Protein AF-A0AAD5XAJ3-F1 (afdb_monomer)

Organism: NCBI:txid109957

InterPro domains:
  IPR010640 Low temperature requirement A [PF06772] (36-230)
  IPR010640 Low temperature requirement A [PTHR36840] (41-303)

pLDDT: mean 78.17, std 16.13, range [30.09, 96.88]

Structure (mmCIF, N/CA/C/O backbone):
data_AF-A0AAD5XAJ3-F1
#
_entry.id   AF-A0AAD5XAJ3-F1
#
loop_
_atom_site.group_PDB
_atom_site.id
_atom_site.type_symbol
_atom_site.label_atom_id
_atom_site.label_alt_id
_atom_site.label_comp_id
_atom_site.label_asym_id
_atom_site.label_entity_id
_atom_site.label_seq_id
_atom_site.pdbx_PDB_ins_code
_atom_site.Cartn_x
_atom_site.Cartn_y
_atom_site.Cartn_z
_atom_site.occupancy
_atom_site.B_iso_or_equiv
_atom_site.auth_seq_id
_atom_site.auth_comp_id
_atom_site.auth_asym_id
_atom_site.auth_atom_id
_atom_site.pdbx_PDB_model_num
ATOM 1 N N . MET A 1 1 ? 0.095 -35.896 25.732 1.00 38.16 1 MET A N 1
ATOM 2 C CA . MET A 1 1 ? -1.117 -36.263 24.970 1.00 38.16 1 MET A CA 1
ATOM 3 C C . MET A 1 1 ? -2.273 -35.449 25.535 1.00 38.16 1 MET A C 1
ATOM 5 O O . MET A 1 1 ? -2.853 -35.825 26.543 1.00 38.16 1 MET A O 1
ATOM 9 N N . THR A 1 2 ? -2.510 -34.257 24.991 1.00 30.09 2 THR A N 1
ATOM 10 C CA . THR A 1 2 ? -3.535 -33.326 25.486 1.00 30.09 2 THR A CA 1
ATOM 11 C C . THR A 1 2 ? -4.859 -33.701 24.833 1.00 30.09 2 THR A C 1
ATOM 13 O O . THR A 1 2 ? -5.050 -33.493 23.638 1.00 30.09 2 THR A O 1
ATOM 16 N N . VAL A 1 3 ? -5.752 -34.332 25.592 1.00 33.59 3 VAL A N 1
ATOM 17 C CA . VAL A 1 3 ? -7.094 -34.674 25.113 1.00 33.59 3 VAL A CA 1
ATOM 18 C C . VAL A 1 3 ? -7.921 -33.392 25.117 1.00 33.59 3 VAL A C 1
ATOM 20 O O . VAL A 1 3 ? -8.308 -32.894 26.173 1.00 33.59 3 VAL A O 1
ATOM 23 N N . PHE A 1 4 ? -8.169 -32.831 23.936 1.00 41.78 4 PHE A N 1
ATOM 24 C CA . PHE A 1 4 ? -9.104 -31.722 23.782 1.00 41.78 4 PHE A CA 1
ATOM 25 C C . PHE A 1 4 ? -10.528 -32.252 23.978 1.00 41.78 4 PHE A C 1
ATOM 27 O O . PHE A 1 4 ? -11.102 -32.882 23.090 1.00 41.78 4 PHE A O 1
ATOM 34 N N . ILE A 1 5 ? -11.108 -32.014 25.156 1.00 52.47 5 ILE A N 1
ATOM 35 C CA . ILE A 1 5 ? -12.532 -32.261 25.398 1.00 52.47 5 ILE A CA 1
ATOM 36 C C . ILE A 1 5 ? -13.303 -31.148 24.689 1.00 52.47 5 ILE A C 1
ATOM 38 O O . ILE A 1 5 ? -13.480 -30.047 25.215 1.00 52.47 5 ILE A O 1
ATOM 42 N N . PHE A 1 6 ? -13.742 -31.420 23.461 1.00 57.69 6 PHE A N 1
ATOM 43 C CA . PHE A 1 6 ? -14.574 -30.492 22.707 1.00 57.69 6 PHE A CA 1
ATOM 44 C C . PHE A 1 6 ? -15.959 -30.401 23.350 1.00 57.69 6 PHE A C 1
ATOM 46 O O . PHE A 1 6 ? -16.820 -31.262 23.182 1.00 57.69 6 PHE A O 1
ATOM 53 N N . ASN A 1 7 ? -16.182 -29.328 24.106 1.00 76.00 7 ASN A N 1
ATOM 54 C CA . ASN A 1 7 ? -17.505 -28.975 24.600 1.00 76.00 7 ASN A CA 1
ATOM 55 C C . ASN A 1 7 ? -18.456 -28.807 23.401 1.00 76.00 7 ASN A C 1
ATOM 57 O O . ASN A 1 7 ? -18.115 -28.125 22.441 1.00 76.00 7 ASN A O 1
ATOM 61 N N . ARG A 1 8 ? -19.674 -29.359 23.444 1.00 72.50 8 ARG A N 1
ATOM 62 C CA . ARG A 1 8 ? -20.674 -29.216 22.364 1.00 72.50 8 ARG A CA 1
ATOM 63 C C . ARG A 1 8 ? -20.942 -27.748 21.980 1.00 72.50 8 ARG A C 1
ATOM 65 O O . ARG A 1 8 ? -21.284 -27.465 20.836 1.00 72.50 8 ARG A O 1
ATOM 72 N N . LYS A 1 9 ? -20.730 -26.811 22.912 1.00 69.38 9 LYS A N 1
ATOM 73 C CA . LYS A 1 9 ? -20.833 -25.357 22.688 1.00 69.38 9 LYS A CA 1
ATOM 74 C C . LYS A 1 9 ? -19.680 -24.765 21.854 1.00 69.38 9 LYS A C 1
ATOM 76 O O . LYS A 1 9 ? -19.845 -23.704 21.263 1.00 69.38 9 LYS A O 1
ATOM 81 N N . PHE A 1 10 ? -18.545 -25.457 21.757 1.00 73.19 10 PHE A N 1
ATOM 82 C CA . PHE A 1 10 ? -17.398 -25.068 20.928 1.00 73.19 10 PHE A CA 1
ATOM 83 C C . PHE A 1 10 ? -17.723 -25.135 19.431 1.00 73.19 10 PHE A C 1
ATOM 85 O O . PHE A 1 10 ? -17.378 -24.233 18.670 1.00 73.19 10 PHE A O 1
ATOM 92 N N . MET A 1 11 ? -18.462 -26.166 19.004 1.00 75.44 11 MET A N 1
ATOM 93 C CA . MET A 1 11 ? -18.871 -26.297 17.602 1.00 75.44 11 MET A CA 1
ATOM 94 C C . MET A 1 11 ? -19.785 -25.149 17.172 1.00 75.44 11 MET A C 1
ATOM 96 O O . MET A 1 11 ? -19.630 -24.630 16.073 1.00 75.44 11 MET A O 1
ATOM 100 N N . THR A 1 12 ? -20.685 -24.686 18.043 1.00 72.44 12 THR A N 1
ATOM 101 C CA . THR A 1 12 ? -21.561 -23.546 17.729 1.00 72.44 12 THR A CA 1
ATOM 102 C C . THR A 1 12 ? -20.816 -22.216 17.626 1.00 72.44 12 THR A C 1
ATOM 104 O O . THR A 1 12 ? -21.249 -21.352 16.869 1.00 72.44 12 THR A O 1
ATOM 107 N N . SER A 1 13 ? -19.692 -22.043 18.332 1.00 68.06 13 SER A N 1
ATOM 108 C CA . SER A 1 13 ? -18.863 -20.835 18.214 1.00 68.06 13 SER A CA 1
ATOM 109 C C . SER A 1 13 ? -17.919 -20.861 17.009 1.00 68.06 13 SER A C 1
ATOM 111 O O . SER A 1 13 ? -17.618 -19.802 16.465 1.00 68.06 13 SER A O 1
ATOM 113 N N . ILE A 1 14 ? -17.469 -22.042 16.568 1.00 74.88 14 ILE A N 1
ATOM 114 C CA . ILE A 1 14 ? -16.516 -22.183 15.450 1.00 74.88 14 ILE A CA 1
ATOM 115 C C . ILE A 1 14 ? -17.177 -22.380 14.102 1.00 74.88 14 ILE A C 1
ATOM 117 O O . ILE A 1 14 ? -16.621 -21.931 13.104 1.00 74.88 14 ILE A O 1
ATOM 121 N N . LEU A 1 15 ? -18.355 -23.003 14.053 1.00 80.44 15 LEU A N 1
ATOM 122 C CA . LEU A 1 15 ? -19.071 -23.223 12.801 1.00 80.44 15 LEU A CA 1
ATOM 123 C C . LEU A 1 15 ? -19.195 -21.936 11.965 1.00 80.44 15 LEU A C 1
ATOM 125 O O . LEU A 1 15 ? -18.909 -22.005 10.772 1.00 80.44 15 LEU A O 1
ATOM 129 N N . PRO A 1 16 ? -19.507 -20.760 12.547 1.00 77.56 16 PRO A N 1
ATOM 130 C CA . PRO A 1 16 ? -19.497 -19.515 11.800 1.00 77.56 16 PRO A CA 1
ATOM 131 C C . PRO A 1 16 ? -18.134 -19.210 11.149 1.00 77.56 16 PRO A C 1
ATOM 133 O O . PRO A 1 16 ? -18.051 -18.971 9.947 1.00 77.56 16 PRO A O 1
ATOM 136 N N . LEU A 1 17 ? -17.049 -19.265 11.922 1.00 75.81 17 LEU A N 1
ATOM 137 C CA . LEU A 1 17 ? -15.701 -18.993 11.422 1.00 75.81 17 LEU A CA 1
ATOM 138 C C . LEU A 1 17 ? -15.290 -19.998 10.334 1.00 75.81 17 LEU A C 1
ATOM 140 O O . LEU A 1 17 ? -14.706 -19.619 9.326 1.00 75.81 17 LEU A O 1
ATOM 144 N N . PHE A 1 18 ? -15.631 -21.273 10.508 1.00 84.44 18 PHE A N 1
ATOM 145 C CA . PHE A 1 18 ? -15.352 -22.319 9.529 1.00 84.44 18 PHE A CA 1
ATOM 146 C C . PHE A 1 18 ? -16.119 -22.104 8.219 1.00 84.44 18 PHE A C 1
ATOM 148 O O . PHE A 1 18 ? -15.525 -22.185 7.147 1.00 84.44 18 PHE A O 1
ATOM 155 N N . VAL A 1 19 ? -17.411 -21.764 8.292 1.00 87.25 19 VAL A N 1
ATOM 156 C CA . VAL A 1 19 ? -18.230 -21.432 7.114 1.00 87.25 19 VAL A CA 1
ATOM 157 C C . VAL A 1 19 ? -17.665 -20.215 6.389 1.00 87.25 19 VAL A C 1
ATOM 159 O O . VAL A 1 19 ? -17.544 -20.247 5.167 1.00 87.25 19 VAL A O 1
ATOM 162 N N . GLN A 1 20 ? -17.258 -19.176 7.124 1.00 84.94 20 GLN A N 1
ATOM 163 C CA . GLN A 1 20 ? -16.592 -18.011 6.543 1.00 84.94 20 GLN A CA 1
ATOM 164 C C . GLN A 1 20 ? -15.311 -18.418 5.804 1.00 84.94 20 GLN A C 1
ATOM 166 O O . GLN A 1 20 ? -15.116 -18.019 4.658 1.00 84.94 20 GLN A O 1
ATOM 171 N N . ARG A 1 21 ? -14.453 -19.235 6.431 1.00 86.88 21 ARG A N 1
ATOM 172 C CA . ARG A 1 21 ? -13.200 -19.696 5.817 1.00 86.88 21 ARG A CA 1
ATOM 173 C C . ARG A 1 21 ? -13.457 -20.532 4.568 1.00 86.88 21 ARG A C 1
ATOM 175 O O . ARG A 1 21 ? -12.837 -20.273 3.543 1.00 86.88 21 ARG A O 1
ATOM 182 N N . LEU A 1 22 ? -14.420 -21.451 4.605 1.00 90.44 22 LEU A N 1
ATOM 183 C CA . LEU A 1 22 ? -14.831 -22.201 3.418 1.00 90.44 22 LEU A CA 1
ATOM 184 C C . LEU A 1 22 ? -15.325 -21.275 2.305 1.00 90.44 22 LEU A C 1
ATOM 186 O O . LEU A 1 22 ? -14.870 -21.404 1.172 1.00 90.44 22 LEU A O 1
AT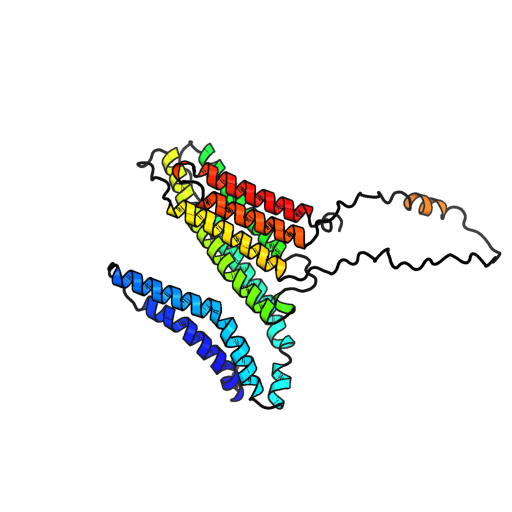OM 190 N N . ALA A 1 23 ? -16.193 -20.312 2.621 1.00 89.50 23 ALA A N 1
ATOM 191 C CA . ALA A 1 23 ? -16.710 -19.362 1.641 1.00 89.50 23 ALA A CA 1
ATOM 192 C C . ALA A 1 23 ? -15.589 -18.547 0.974 1.00 89.50 23 ALA A C 1
ATOM 194 O O . ALA A 1 23 ? -15.643 -18.326 -0.233 1.00 89.50 23 ALA A O 1
ATOM 195 N N . THR A 1 24 ? -14.552 -18.159 1.725 1.00 88.69 24 THR A N 1
ATOM 196 C CA . THR A 1 24 ? -13.378 -17.468 1.166 1.00 88.69 24 THR A CA 1
ATOM 197 C C . THR A 1 24 ? -12.454 -18.393 0.369 1.00 88.69 24 THR A C 1
ATOM 199 O O . THR A 1 24 ? -11.880 -17.963 -0.621 1.00 88.69 24 THR A O 1
ATOM 202 N N . THR A 1 25 ? -12.305 -19.667 0.752 1.00 91.19 25 THR A N 1
ATOM 203 C CA . THR A 1 25 ? -11.362 -20.599 0.105 1.00 91.19 25 THR A CA 1
ATOM 204 C C . THR A 1 25 ? -11.929 -21.253 -1.157 1.00 91.19 25 THR A C 1
ATOM 206 O O . THR A 1 25 ? -11.167 -21.561 -2.071 1.00 91.19 25 THR A O 1
ATOM 209 N N . ILE A 1 26 ? -13.249 -21.450 -1.245 1.00 94.31 26 ILE A N 1
ATOM 210 C CA . ILE A 1 26 ? -13.899 -22.108 -2.392 1.00 94.31 26 ILE A CA 1
ATOM 211 C C . ILE A 1 26 ? -13.555 -21.425 -3.729 1.00 94.31 26 ILE A C 1
ATOM 213 O O . ILE A 1 26 ? -13.113 -22.137 -4.629 1.00 94.31 26 ILE A O 1
ATOM 217 N N . PRO A 1 27 ? -13.675 -20.091 -3.894 1.00 93.94 27 PRO A N 1
ATOM 218 C CA . PRO A 1 27 ? -13.309 -19.430 -5.147 1.00 93.94 27 PRO A CA 1
ATOM 219 C C . PRO A 1 27 ? -11.855 -19.682 -5.570 1.00 93.94 27 PRO A C 1
ATOM 221 O O . PRO A 1 27 ? -11.593 -19.936 -6.743 1.00 93.94 27 PRO A O 1
ATOM 224 N N . TYR A 1 28 ? -10.915 -19.690 -4.621 1.00 92.50 28 TYR A N 1
ATOM 225 C CA . TYR A 1 28 ? -9.507 -19.984 -4.903 1.00 92.50 28 TYR A CA 1
ATOM 226 C C . TYR A 1 28 ? -9.271 -21.454 -5.255 1.00 92.50 28 TYR A C 1
ATOM 228 O O . TYR A 1 28 ? -8.490 -21.749 -6.156 1.00 92.50 28 TYR A O 1
ATOM 236 N N . ALA A 1 29 ? -9.972 -22.382 -4.598 1.00 93.44 29 ALA A N 1
ATOM 237 C CA . ALA A 1 29 ? -9.924 -23.799 -4.949 1.00 93.44 29 ALA A CA 1
ATOM 238 C C . ALA A 1 29 ? -10.475 -24.042 -6.363 1.00 93.44 29 ALA A C 1
ATOM 240 O O . ALA A 1 29 ? -9.879 -24.790 -7.136 1.00 93.44 29 ALA A O 1
ATOM 241 N N . VAL A 1 30 ? -11.565 -23.358 -6.729 1.00 94.12 30 VAL A N 1
ATOM 242 C CA . VAL A 1 30 ? -12.116 -23.377 -8.091 1.00 94.12 30 VAL A CA 1
ATOM 243 C C . VAL A 1 30 ? -11.106 -22.804 -9.082 1.00 94.12 30 VAL A C 1
ATOM 245 O O . VAL A 1 30 ? -10.858 -23.432 -10.105 1.00 94.12 30 VAL A O 1
ATOM 248 N N . LEU A 1 31 ? -10.477 -21.665 -8.772 1.00 92.75 31 LEU A N 1
ATOM 249 C CA . LEU A 1 31 ? -9.449 -21.055 -9.619 1.00 92.75 31 LEU A CA 1
ATOM 250 C C . LEU A 1 31 ? -8.255 -21.994 -9.855 1.00 92.75 31 LEU A C 1
ATOM 252 O O . LEU A 1 31 ? -7.760 -22.072 -10.977 1.00 92.75 31 LEU A O 1
ATOM 256 N N . PHE A 1 32 ? -7.810 -22.710 -8.817 1.00 92.00 32 PHE A N 1
ATOM 257 C CA . PHE A 1 32 ? -6.720 -23.687 -8.899 1.00 92.00 32 PHE A CA 1
ATOM 258 C C . PHE A 1 32 ? -7.108 -24.923 -9.719 1.00 92.00 32 PHE A C 1
ATOM 260 O O . PHE A 1 32 ? -6.314 -25.418 -10.515 1.00 92.00 32 PHE A O 1
ATOM 267 N N . ALA A 1 33 ? -8.344 -25.401 -9.564 1.00 92.81 33 ALA A N 1
ATOM 268 C CA . ALA A 1 33 ? -8.872 -26.539 -10.310 1.00 92.81 33 ALA A CA 1
ATOM 269 C C . ALA A 1 33 ? -9.242 -26.202 -11.763 1.00 92.81 33 ALA A C 1
ATOM 271 O O . ALA A 1 33 ? -9.620 -27.099 -12.513 1.00 92.81 33 ALA A O 1
ATOM 272 N N . PHE A 1 34 ? -9.162 -24.933 -12.171 1.00 90.81 34 PHE A N 1
ATOM 273 C CA . PHE A 1 34 ? -9.488 -24.487 -13.518 1.00 90.81 34 PHE A CA 1
ATOM 274 C C . PHE A 1 34 ? -8.211 -24.446 -14.382 1.00 90.81 34 PHE A C 1
ATOM 276 O O . PHE A 1 34 ? -7.400 -23.536 -14.202 1.00 90.81 34 PHE A O 1
ATOM 283 N N . PRO A 1 35 ? -8.006 -25.399 -15.325 1.00 89.00 35 PRO A N 1
ATOM 284 C CA . PRO A 1 35 ? -6.798 -25.451 -16.154 1.00 89.00 35 PRO A CA 1
ATOM 285 C C . PRO A 1 35 ? -6.483 -24.146 -16.893 1.00 89.00 35 PRO A C 1
ATOM 287 O O . PRO A 1 35 ? -7.352 -23.298 -17.086 1.00 89.00 35 PRO A O 1
ATOM 290 N N . VAL A 1 36 ? -5.244 -24.005 -17.360 1.00 89.69 36 VAL A N 1
ATOM 291 C CA . VAL A 1 36 ? -4.828 -22.922 -18.259 1.00 89.69 36 VAL A CA 1
ATOM 292 C C . VAL A 1 36 ? -4.723 -23.510 -19.661 1.00 89.69 36 VAL A C 1
ATOM 294 O O . VAL A 1 36 ? -3.857 -24.341 -19.898 1.00 89.69 36 VAL A O 1
ATOM 297 N N . ASP A 1 37 ? -5.622 -23.130 -20.571 1.00 89.38 37 ASP A N 1
ATOM 298 C CA . ASP A 1 37 ? -5.589 -23.579 -21.976 1.00 89.38 37 ASP A CA 1
ATOM 299 C C . ASP A 1 37 ? -5.200 -22.467 -22.963 1.00 89.38 37 ASP A C 1
ATOM 301 O O . ASP A 1 37 ? -5.174 -22.693 -24.168 1.00 89.38 37 ASP A O 1
ATOM 305 N N . GLY A 1 38 ? -4.896 -21.267 -22.455 1.00 88.12 38 GLY A N 1
ATOM 306 C CA . GLY A 1 38 ? -4.515 -20.103 -23.257 1.00 88.12 38 GLY A CA 1
ATOM 307 C C . GLY A 1 38 ? -5.667 -19.418 -24.000 1.00 88.12 38 GLY A C 1
ATOM 308 O O . GLY A 1 38 ? -5.425 -18.446 -24.708 1.00 88.12 38 GLY A O 1
ATOM 309 N N . SER A 1 39 ? -6.917 -19.876 -23.858 1.00 94.31 39 SER A N 1
ATOM 310 C CA . SER A 1 39 ? -8.056 -19.212 -24.498 1.00 94.31 39 SER A CA 1
ATOM 311 C C . SER A 1 39 ? -8.473 -17.941 -23.745 1.00 94.31 39 SER A C 1
ATOM 313 O O . SER A 1 39 ? -8.626 -17.936 -22.520 1.00 94.31 39 SER A O 1
ATOM 315 N N . THR A 1 40 ? -8.734 -16.856 -24.481 1.00 93.38 40 THR A N 1
ATOM 316 C CA . THR A 1 40 ? -9.111 -15.548 -23.907 1.00 93.38 40 THR A CA 1
ATOM 317 C C . THR A 1 40 ? -10.378 -15.623 -23.050 1.00 93.38 40 THR A C 1
ATOM 319 O O . THR A 1 40 ? -10.464 -15.004 -21.994 1.00 93.38 40 THR A O 1
ATOM 322 N N . SER A 1 41 ? -11.371 -16.422 -23.462 1.00 92.00 41 SER A N 1
ATOM 323 C CA . SER A 1 41 ? -12.610 -16.619 -22.689 1.00 92.00 41 SER A CA 1
ATOM 324 C C . SER A 1 41 ? -12.331 -17.220 -21.308 1.00 92.00 41 SER A C 1
ATOM 326 O O . SER A 1 41 ? -12.912 -16.812 -20.295 1.00 92.00 41 SER A O 1
ATOM 328 N N . ARG A 1 42 ? -11.394 -18.164 -21.252 1.00 88.44 42 ARG A N 1
ATOM 329 C CA . ARG A 1 42 ? -11.018 -18.837 -20.020 1.00 88.44 42 ARG A CA 1
ATOM 330 C C . ARG A 1 42 ? -10.165 -17.958 -19.123 1.00 88.44 42 ARG A C 1
ATOM 332 O O . ARG A 1 42 ? -10.372 -17.959 -17.913 1.00 88.44 42 ARG A O 1
ATOM 339 N N . GLU A 1 43 ? -9.252 -17.188 -19.702 1.00 91.38 43 GLU A N 1
ATOM 340 C CA . GLU A 1 43 ? -8.479 -16.183 -18.976 1.00 91.38 43 GLU A CA 1
ATOM 341 C C . GLU A 1 43 ? -9.393 -15.141 -18.322 1.00 91.38 43 GLU A C 1
ATOM 343 O O . GLU A 1 43 ? -9.316 -14.945 -17.110 1.00 91.38 43 GLU A O 1
ATOM 348 N N . ASN A 1 44 ? -10.358 -14.597 -19.069 1.00 93.38 44 ASN A N 1
ATOM 349 C CA . ASN A 1 44 ? -11.373 -13.689 -18.527 1.00 93.38 44 ASN A CA 1
ATOM 350 C C . ASN A 1 44 ? -12.155 -14.333 -17.374 1.00 93.38 44 ASN A C 1
ATOM 352 O O . ASN A 1 44 ? -12.362 -13.716 -16.332 1.00 93.38 44 ASN A O 1
ATOM 356 N N . THR A 1 45 ? -12.539 -15.605 -17.514 1.00 93.62 45 THR A N 1
ATOM 357 C CA . THR A 1 45 ? -13.237 -16.344 -16.450 1.00 93.62 45 THR A CA 1
ATOM 358 C C . THR A 1 45 ? -12.376 -16.479 -15.192 1.00 93.62 45 THR A C 1
ATOM 360 O O . THR A 1 45 ? -12.862 -16.249 -14.085 1.00 93.62 45 THR A O 1
ATOM 363 N N . ARG A 1 46 ? -11.084 -16.799 -15.337 1.00 92.81 46 ARG A N 1
ATOM 364 C CA . ARG A 1 46 ? -10.136 -16.879 -14.213 1.00 92.81 46 ARG A CA 1
ATOM 365 C C . ARG A 1 46 ? -9.971 -15.529 -13.524 1.00 92.81 46 ARG A C 1
ATOM 367 O O . ARG A 1 46 ? -9.998 -15.484 -12.296 1.00 92.81 46 ARG A O 1
ATOM 374 N N . ILE A 1 47 ? -9.873 -14.446 -14.296 1.00 91.88 47 ILE A N 1
ATOM 375 C CA . ILE A 1 47 ? -9.824 -13.078 -13.769 1.00 91.88 47 ILE A CA 1
ATOM 376 C C . ILE A 1 47 ? -11.094 -12.779 -12.968 1.00 91.88 47 ILE A C 1
ATOM 378 O O . ILE A 1 47 ? -10.996 -12.324 -11.834 1.00 91.88 47 ILE A O 1
ATOM 382 N N . HIS A 1 48 ? -12.284 -13.093 -13.488 1.00 93.12 48 HIS A N 1
ATOM 383 C CA . HIS A 1 48 ? -13.536 -12.872 -12.759 1.00 93.12 48 HIS A CA 1
ATOM 384 C C . HIS A 1 48 ? -13.621 -13.680 -11.460 1.00 93.12 48 HIS A C 1
ATOM 386 O O . HIS A 1 48 ? -13.995 -13.122 -10.430 1.00 93.12 48 HIS A O 1
ATOM 392 N N . ILE A 1 49 ? -13.243 -14.963 -11.479 1.00 94.31 49 ILE A N 1
ATOM 393 C CA . ILE A 1 49 ? -13.208 -15.800 -10.269 1.00 94.31 49 ILE A CA 1
ATOM 394 C C . ILE A 1 49 ? -12.244 -15.202 -9.244 1.00 94.31 49 ILE A C 1
ATOM 396 O O . ILE A 1 49 ? -12.597 -15.086 -8.073 1.00 94.31 49 ILE A O 1
ATOM 400 N N . TRP A 1 50 ? -11.054 -14.787 -9.683 1.00 92.88 50 TRP A N 1
ATOM 401 C CA . TRP A 1 50 ? -10.059 -14.158 -8.820 1.00 92.88 50 TRP A CA 1
ATOM 402 C C . TRP A 1 50 ? -10.564 -12.838 -8.224 1.00 92.88 50 TRP A C 1
ATOM 404 O O . TRP A 1 50 ? -10.454 -12.639 -7.018 1.00 92.88 50 TRP A O 1
ATOM 414 N N . VAL A 1 51 ? -11.191 -11.972 -9.027 1.00 90.25 51 VAL A N 1
ATOM 415 C CA . VAL A 1 51 ? -11.774 -10.704 -8.555 1.00 90.25 51 VAL A CA 1
ATOM 416 C C . VAL A 1 51 ? -12.875 -10.963 -7.530 1.00 90.25 51 VAL A C 1
ATOM 418 O O . VAL A 1 51 ? -12.898 -10.322 -6.484 1.00 90.25 51 VAL A O 1
ATOM 421 N N . VAL A 1 52 ? -13.771 -11.919 -7.786 1.00 91.81 52 VAL A N 1
ATOM 422 C CA . VAL A 1 52 ? -14.827 -12.290 -6.833 1.00 91.81 52 VAL A CA 1
ATOM 423 C C . VAL A 1 52 ? -14.224 -12.835 -5.538 1.00 91.81 52 VAL A C 1
ATOM 425 O O . VAL A 1 52 ? -14.660 -12.437 -4.460 1.00 91.81 52 VAL A O 1
ATOM 428 N N . ALA A 1 53 ? -13.207 -13.695 -5.627 1.00 90.94 53 ALA A N 1
ATOM 429 C CA . ALA A 1 53 ? -12.495 -14.225 -4.467 1.00 90.94 53 ALA A CA 1
ATOM 430 C C . ALA A 1 53 ? -11.880 -13.099 -3.624 1.00 90.94 53 ALA A C 1
ATOM 432 O O . ALA A 1 53 ? -12.136 -13.017 -2.423 1.00 90.94 53 ALA A O 1
ATOM 433 N N . ALA A 1 54 ? -11.164 -12.182 -4.278 1.00 86.44 54 ALA A N 1
ATOM 434 C CA . ALA A 1 54 ? -10.542 -11.028 -3.646 1.00 86.44 54 ALA A CA 1
ATOM 435 C C . ALA A 1 54 ? -11.581 -10.107 -2.990 1.00 86.44 54 ALA A C 1
ATOM 437 O O . ALA A 1 54 ? -11.384 -9.661 -1.864 1.00 86.44 54 ALA A O 1
ATOM 438 N N . VAL A 1 55 ? -12.721 -9.859 -3.644 1.00 88.50 55 VAL A N 1
ATOM 439 C CA . VAL A 1 55 ? -13.826 -9.067 -3.076 1.00 88.50 55 VAL A CA 1
ATOM 440 C C . VAL A 1 55 ? -14.424 -9.758 -1.850 1.00 88.50 55 VAL A C 1
ATOM 442 O O . VAL A 1 55 ? -14.638 -9.106 -0.830 1.00 88.50 55 VAL A O 1
ATOM 445 N N . ILE A 1 56 ? -14.672 -11.068 -1.902 1.00 89.56 56 ILE A N 1
ATOM 446 C CA . ILE A 1 56 ? -15.202 -11.821 -0.755 1.00 89.56 56 ILE A CA 1
ATOM 447 C C . ILE A 1 56 ? -14.210 -11.803 0.411 1.00 89.56 56 ILE A C 1
ATOM 449 O O . ILE A 1 56 ? -14.623 -11.641 1.556 1.00 89.56 56 ILE A O 1
ATOM 453 N N . GLU A 1 57 ? -12.914 -11.943 0.147 1.00 86.12 57 GLU A N 1
ATOM 454 C CA . GLU A 1 57 ? -11.882 -11.905 1.183 1.00 86.12 57 GLU A CA 1
ATOM 455 C C . GLU A 1 57 ? -11.739 -10.509 1.800 1.00 86.12 57 GLU A C 1
ATOM 457 O O . GLU A 1 57 ? -11.720 -10.371 3.024 1.00 86.12 57 GLU A O 1
ATOM 462 N N . LEU A 1 58 ? -11.730 -9.471 0.963 1.00 83.19 58 LEU A N 1
ATOM 463 C CA . LEU A 1 58 ? -11.556 -8.086 1.386 1.00 83.19 58 LEU A CA 1
ATOM 464 C C . LEU A 1 58 ? -12.783 -7.542 2.138 1.00 83.19 58 LEU A C 1
ATOM 466 O O . LEU A 1 58 ? -12.642 -6.871 3.161 1.00 83.19 58 LEU A O 1
ATOM 470 N N . PHE A 1 59 ? -13.995 -7.838 1.658 1.00 87.00 59 PHE A N 1
ATOM 471 C CA . PHE A 1 59 ? -15.243 -7.333 2.243 1.00 87.00 59 PHE A CA 1
ATOM 472 C C . PHE A 1 59 ? -15.908 -8.307 3.221 1.00 87.00 59 PHE A C 1
ATOM 474 O O . PHE A 1 59 ? -16.765 -7.905 4.011 1.00 87.00 59 PHE A O 1
ATOM 481 N N . GLY A 1 60 ? -15.496 -9.575 3.227 1.00 85.88 60 GLY A N 1
ATOM 482 C CA . GLY A 1 60 ? -16.019 -10.616 4.110 1.00 85.88 60 GLY A CA 1
ATOM 483 C C . GLY A 1 60 ? -16.055 -10.216 5.587 1.00 85.88 60 GLY A C 1
ATOM 484 O O . GLY A 1 60 ? -17.105 -10.384 6.210 1.00 85.88 60 GLY A O 1
ATOM 485 N N . PRO A 1 61 ? -14.991 -9.619 6.162 1.00 81.06 61 PRO A N 1
ATOM 486 C CA . PRO A 1 61 ? -15.002 -9.156 7.550 1.00 81.06 61 PRO A CA 1
ATOM 487 C C . PRO A 1 61 ? -16.109 -8.133 7.860 1.00 81.06 61 PRO A C 1
ATOM 489 O O . PRO A 1 61 ? -16.706 -8.194 8.937 1.00 81.06 61 PRO A O 1
ATOM 492 N N . PHE A 1 62 ? -16.438 -7.239 6.918 1.00 81.75 62 PHE A N 1
ATOM 493 C CA . PHE A 1 62 ? -17.489 -6.227 7.094 1.00 81.75 62 PHE A CA 1
ATOM 494 C C . PHE A 1 62 ? -18.891 -6.832 7.132 1.00 81.75 62 PHE A C 1
ATOM 496 O O . PHE A 1 62 ? -19.773 -6.280 7.784 1.00 81.75 62 PHE A O 1
ATOM 503 N N . LEU A 1 63 ? -19.105 -7.960 6.455 1.00 86.06 63 LEU A N 1
ATOM 504 C CA . LEU A 1 63 ? -20.382 -8.674 6.471 1.00 86.06 63 LEU A CA 1
ATOM 505 C C . LEU A 1 63 ? -20.459 -9.637 7.659 1.00 86.06 63 LEU A C 1
ATOM 507 O O . LEU A 1 63 ? -21.488 -9.736 8.332 1.00 86.06 63 LEU A O 1
ATOM 511 N N . TRP A 1 64 ? -19.355 -10.329 7.940 1.00 82.75 64 TRP A N 1
ATOM 512 C CA . TRP A 1 64 ? -19.333 -11.435 8.886 1.00 82.75 64 TRP A CA 1
ATOM 513 C C . TRP A 1 64 ? -19.351 -10.990 10.343 1.00 82.75 64 TRP A C 1
ATOM 515 O O . TRP A 1 64 ? -20.101 -11.549 11.141 1.00 82.75 64 TRP A O 1
ATOM 525 N N . VAL A 1 65 ? -18.579 -9.960 10.699 1.00 78.38 65 VAL A N 1
ATOM 526 C CA . VAL A 1 65 ? -18.513 -9.481 12.087 1.00 78.38 65 VAL A CA 1
ATOM 527 C C . VAL A 1 65 ? -19.885 -8.981 12.571 1.00 78.38 65 VAL A C 1
ATOM 529 O O . VAL A 1 65 ? -20.340 -9.442 13.624 1.00 78.38 65 VAL A O 1
ATOM 532 N N . PRO A 1 66 ? -20.628 -8.136 11.824 1.00 80.44 66 PRO A N 1
ATOM 533 C CA . PRO A 1 66 ? -21.989 -7.758 12.205 1.00 80.44 66 PRO A CA 1
ATOM 534 C C . PRO A 1 66 ? -22.956 -8.943 12.239 1.00 80.44 66 PRO A C 1
ATOM 536 O O . PRO A 1 66 ? -23.763 -9.037 13.165 1.00 80.44 66 PRO A O 1
ATOM 539 N N . ALA A 1 67 ? -22.869 -9.868 11.277 1.00 83.25 67 ALA A N 1
ATOM 540 C CA . ALA A 1 67 ? -23.708 -11.065 11.262 1.00 83.25 67 ALA A CA 1
ATOM 541 C C . ALA A 1 67 ? -23.483 -11.922 12.516 1.00 83.25 67 ALA A C 1
ATOM 543 O O . ALA A 1 67 ? -24.446 -12.328 13.169 1.00 83.25 67 ALA A O 1
ATOM 544 N N . GLN A 1 68 ? -22.226 -12.122 12.916 1.00 77.06 68 GLN A N 1
ATOM 545 C CA . GLN A 1 68 ? -21.870 -12.836 14.136 1.00 77.06 68 GLN A CA 1
ATOM 546 C C . GLN A 1 68 ? -22.397 -12.106 15.376 1.00 77.06 68 GLN A C 1
ATOM 548 O O . GLN A 1 68 ? -23.008 -12.735 16.237 1.00 77.06 68 GLN A O 1
ATOM 553 N N . LEU A 1 69 ? -22.267 -10.777 15.445 1.00 75.81 69 LEU A N 1
ATOM 554 C CA . LEU A 1 69 ? -22.837 -9.977 16.535 1.00 75.81 69 LEU A CA 1
ATOM 555 C C . LEU A 1 69 ? -24.368 -10.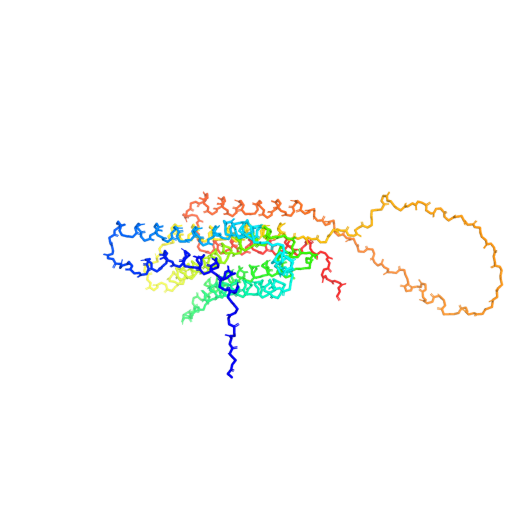117 16.626 1.00 75.81 69 LEU A C 1
ATOM 557 O O . LEU A 1 69 ? -24.909 -10.219 17.728 1.00 75.81 69 LEU A O 1
ATOM 561 N N . ILE A 1 70 ? -25.079 -10.157 15.494 1.00 82.44 70 ILE A N 1
ATOM 562 C CA . ILE A 1 70 ? -26.539 -10.345 15.444 1.00 82.44 70 ILE A CA 1
ATOM 563 C C . ILE A 1 70 ? -26.930 -11.768 15.864 1.00 82.44 70 ILE A C 1
ATOM 565 O O . ILE A 1 70 ? -27.865 -11.937 16.649 1.00 82.44 70 ILE A O 1
ATOM 569 N N . LEU A 1 71 ? -26.217 -12.789 15.384 1.00 77.56 71 LEU A N 1
ATOM 570 C CA . LEU A 1 71 ? -26.453 -14.187 15.759 1.00 77.56 71 LEU A CA 1
ATOM 571 C C . LEU A 1 71 ? -26.232 -14.402 17.258 1.00 77.56 71 LEU A C 1
ATOM 573 O O . LEU A 1 71 ? -27.050 -15.038 17.922 1.00 77.56 71 LEU A O 1
ATOM 577 N N . LEU A 1 72 ? -25.186 -13.791 17.817 1.00 71.38 72 LEU A N 1
ATOM 578 C CA . LEU A 1 72 ? -24.887 -13.855 19.244 1.00 71.38 72 LEU A CA 1
ATOM 579 C C . LEU A 1 72 ? -25.944 -13.155 20.108 1.00 71.38 72 LEU A C 1
ATOM 581 O O . LEU A 1 72 ? -26.182 -13.597 21.227 1.00 71.38 72 LEU A O 1
ATOM 585 N N . ARG A 1 73 ? -26.646 -12.126 19.604 1.00 71.00 73 ARG A N 1
ATOM 586 C CA . ARG A 1 73 ? -27.789 -11.522 20.324 1.00 71.00 73 ARG A CA 1
ATOM 587 C C . ARG A 1 73 ? -28.949 -12.499 20.531 1.00 71.00 73 ARG A C 1
ATOM 589 O O . ARG A 1 73 ? -29.723 -12.297 21.462 1.00 71.00 73 ARG A O 1
ATOM 596 N N . LYS A 1 74 ? -29.081 -13.529 19.688 1.00 72.12 74 LYS A N 1
ATOM 597 C CA . LYS A 1 74 ? -30.140 -14.547 19.802 1.00 72.12 74 LYS A CA 1
ATOM 598 C C . LYS A 1 74 ? -29.790 -15.678 20.776 1.00 72.12 74 LYS A C 1
ATOM 600 O O . LYS A 1 74 ? -30.686 -16.407 21.193 1.00 72.12 74 LYS A O 1
ATOM 605 N N . VAL A 1 75 ? -28.520 -15.827 21.159 1.00 69.12 75 VAL A N 1
ATOM 606 C CA . VAL A 1 75 ? -28.067 -16.836 22.127 1.00 69.12 75 VAL A CA 1
ATOM 607 C C . VAL A 1 75 ? -28.126 -16.215 23.529 1.00 69.12 75 VAL A C 1
ATOM 609 O O . VAL A 1 75 ? -27.515 -15.182 23.777 1.00 69.12 75 VAL A O 1
ATOM 612 N N . GLY A 1 76 ? -28.919 -16.803 24.432 1.00 62.91 76 GLY A N 1
ATOM 613 C CA . GLY A 1 76 ? -29.331 -16.194 25.708 1.00 62.91 76 GLY A CA 1
ATOM 614 C C . GLY A 1 76 ? -28.220 -15.671 26.643 1.00 62.91 76 GLY A C 1
ATOM 615 O O . GLY A 1 76 ? -27.032 -15.963 26.501 1.00 62.91 76 GLY A O 1
ATOM 616 N N . ASN A 1 77 ? -28.645 -14.913 27.664 1.00 63.88 77 ASN A N 1
ATOM 617 C CA . ASN A 1 77 ? -27.816 -14.063 28.539 1.00 63.88 77 ASN A CA 1
ATOM 618 C C . ASN A 1 77 ? -26.590 -14.728 29.202 1.00 63.88 77 ASN A C 1
ATOM 620 O O . ASN A 1 77 ? -25.625 -14.029 29.495 1.00 63.88 77 ASN A O 1
ATOM 624 N N . ALA A 1 78 ? -26.578 -16.050 29.397 1.00 56.53 78 ALA A N 1
ATOM 625 C CA . ALA A 1 78 ? -25.440 -16.760 29.990 1.00 56.53 78 ALA A CA 1
ATOM 626 C C . ALA A 1 78 ? -24.211 -16.860 29.059 1.00 56.53 78 ALA A C 1
ATOM 628 O O . ALA A 1 78 ? -23.098 -17.072 29.531 1.00 56.53 78 ALA A O 1
ATOM 629 N N . HIS A 1 79 ? -24.389 -16.708 27.740 1.00 53.84 79 HIS A N 1
ATOM 630 C CA . HIS A 1 79 ? -23.282 -16.686 26.771 1.00 53.84 79 HIS A CA 1
ATOM 631 C C . HIS A 1 79 ? -22.807 -15.261 26.458 1.00 53.84 79 HIS A C 1
ATOM 633 O O . HIS A 1 79 ? -21.657 -15.058 26.070 1.00 53.84 79 HIS A O 1
ATOM 639 N N . ARG A 1 80 ? -23.670 -14.264 26.705 1.00 53.53 80 ARG A N 1
ATOM 640 C CA . ARG A 1 80 ? -23.346 -12.839 26.588 1.00 53.53 80 ARG A CA 1
ATOM 641 C C . ARG A 1 80 ? -22.170 -12.459 27.483 1.00 53.53 80 ARG A C 1
ATOM 643 O O . ARG A 1 80 ? -21.236 -11.860 26.990 1.00 53.53 80 ARG A O 1
ATOM 650 N N . THR A 1 81 ? -22.153 -12.829 28.759 1.00 53.03 81 THR A N 1
ATOM 651 C CA . THR A 1 81 ? -21.080 -12.418 29.688 1.00 53.03 81 THR A CA 1
ATOM 652 C C . THR A 1 81 ? -19.727 -13.089 29.429 1.00 53.03 81 THR A C 1
ATOM 654 O O . THR A 1 81 ? -18.701 -12.485 29.719 1.00 53.03 81 THR A O 1
ATOM 657 N N . ALA A 1 82 ? -19.698 -14.283 28.827 1.00 52.38 82 ALA A N 1
ATOM 658 C CA . ALA A 1 82 ? -18.451 -14.970 28.467 1.00 52.38 82 ALA A CA 1
ATOM 659 C C . ALA A 1 82 ? -17.846 -14.482 27.133 1.00 52.38 82 ALA A C 1
ATOM 661 O O . ALA A 1 82 ? -16.630 -14.503 26.984 1.00 52.38 82 ALA A O 1
ATOM 662 N N . LEU A 1 83 ? -18.669 -14.012 26.182 1.00 51.47 83 LEU A N 1
ATOM 663 C CA . LEU A 1 83 ? -18.202 -13.415 24.918 1.00 51.47 83 LEU A CA 1
ATOM 664 C C . LEU A 1 83 ? -18.089 -11.877 24.951 1.00 51.47 83 LEU A C 1
ATOM 666 O O . LEU A 1 83 ? -17.379 -11.315 24.124 1.00 51.47 83 LEU A O 1
ATOM 670 N N . ILE A 1 84 ? -18.769 -11.189 25.882 1.00 49.88 84 ILE A N 1
ATOM 671 C CA . ILE A 1 84 ? -18.678 -9.726 26.111 1.00 49.88 84 ILE A CA 1
ATOM 672 C C . ILE A 1 84 ? -17.478 -9.356 27.008 1.00 49.88 84 ILE A C 1
ATOM 674 O O . ILE A 1 84 ? -17.200 -8.177 27.197 1.00 49.88 84 ILE A O 1
ATOM 678 N N . ASN A 1 85 ? -16.657 -10.327 27.419 1.00 46.56 85 ASN A N 1
ATOM 679 C CA . ASN A 1 85 ? -15.230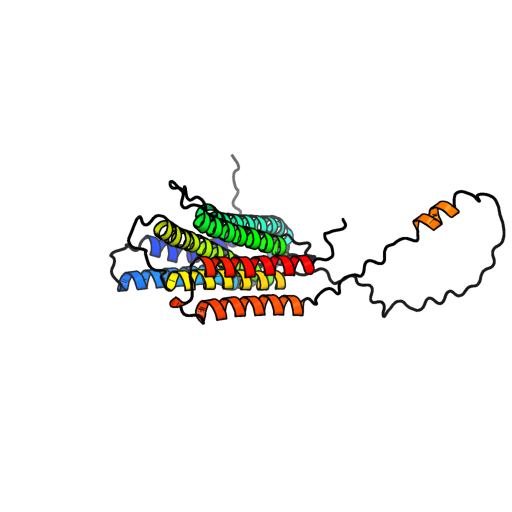 -10.084 27.651 1.00 46.56 85 ASN A CA 1
ATOM 680 C C . ASN A 1 85 ? -14.418 -10.474 26.396 1.00 46.56 85 ASN A C 1
ATOM 682 O O . ASN A 1 85 ? -13.576 -11.369 26.472 1.00 46.56 85 ASN A O 1
ATOM 686 N N . PRO A 1 86 ? -14.627 -9.815 25.230 1.00 46.78 86 PRO A N 1
ATOM 687 C CA . PRO A 1 86 ? -13.740 -9.980 24.093 1.00 46.78 86 PRO A CA 1
ATOM 688 C C . PRO A 1 86 ? -12.331 -9.522 24.463 1.00 46.78 86 PRO A C 1
ATOM 690 O O . PRO A 1 86 ? -11.395 -9.978 23.838 1.00 46.78 86 PRO A O 1
ATOM 693 N N . ALA A 1 87 ? -12.162 -8.690 25.498 1.00 42.00 87 ALA A N 1
ATOM 694 C CA . ALA A 1 87 ? -10.866 -8.223 25.973 1.00 42.00 87 ALA A CA 1
ATOM 695 C C . ALA A 1 87 ? -9.864 -9.370 26.205 1.00 42.00 87 ALA A C 1
ATOM 697 O O . ALA A 1 87 ? -8.749 -9.288 25.723 1.00 42.00 87 ALA A O 1
ATOM 698 N N . PHE A 1 88 ? -10.257 -10.496 26.813 1.00 39.88 88 PHE A N 1
ATOM 699 C CA . PHE A 1 88 ? -9.274 -11.529 27.176 1.00 39.88 88 PHE A CA 1
ATOM 700 C C . PHE A 1 88 ? -8.857 -12.460 26.021 1.00 39.88 88 PHE A C 1
ATOM 702 O O . PHE A 1 88 ? -7.724 -12.924 25.999 1.00 39.88 88 PHE A O 1
ATOM 709 N N . LEU A 1 89 ? -9.747 -12.739 25.059 1.00 46.03 89 LEU A N 1
ATOM 710 C CA . LEU A 1 89 ? -9.404 -13.538 23.868 1.00 46.03 89 LEU A CA 1
ATOM 711 C C . LEU A 1 89 ? -8.933 -12.667 22.695 1.00 46.03 89 LEU A C 1
ATOM 713 O O . LEU A 1 89 ? -8.140 -13.130 21.888 1.00 46.03 89 LEU A O 1
ATOM 717 N N . LEU A 1 90 ? -9.388 -11.411 22.600 1.00 50.03 90 LEU A N 1
ATOM 718 C CA . LEU A 1 90 ? -8.942 -10.485 21.563 1.00 50.03 90 LEU A CA 1
ATOM 719 C C . LEU A 1 90 ? -7.694 -9.686 21.941 1.00 50.03 90 LEU A C 1
ATOM 721 O O . LEU A 1 90 ? -6.988 -9.331 21.015 1.00 50.03 90 LEU A O 1
ATOM 725 N N . GLU A 1 91 ? -7.364 -9.373 23.200 1.00 49.81 91 GLU A N 1
ATOM 726 C CA . GLU A 1 91 ? -6.169 -8.536 23.451 1.00 49.81 91 GLU A CA 1
ATOM 727 C C . GLU A 1 91 ? -4.869 -9.237 23.057 1.00 49.81 91 GLU A C 1
ATOM 729 O O . GLU A 1 91 ? -4.051 -8.624 22.369 1.00 49.81 91 GLU A O 1
ATOM 734 N N . SER A 1 92 ? -4.712 -10.525 23.391 1.00 51.69 92 SER A N 1
ATOM 735 C CA . SER A 1 92 ? -3.544 -11.298 22.950 1.00 51.69 92 SER A CA 1
ATOM 736 C C . SER A 1 92 ? -3.520 -11.474 21.433 1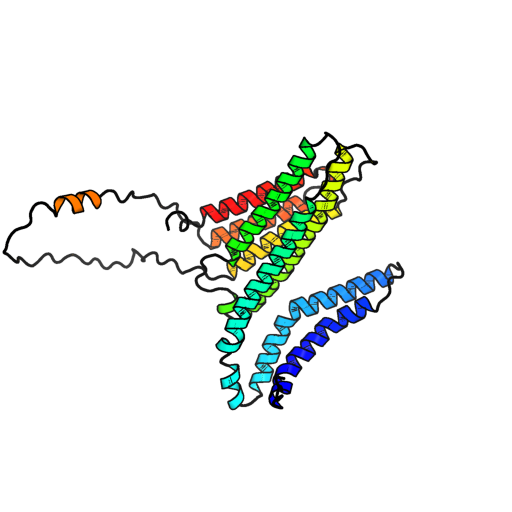.00 51.69 92 SER A C 1
ATOM 738 O O . SER A 1 92 ? -2.457 -11.393 20.819 1.00 51.69 92 SER A O 1
ATOM 740 N N . ASP A 1 93 ? -4.689 -11.688 20.824 1.00 68.38 93 ASP A N 1
ATOM 741 C CA . ASP A 1 93 ? -4.811 -11.895 19.382 1.00 68.38 93 ASP A CA 1
ATOM 742 C C . ASP A 1 93 ? -4.623 -10.592 18.599 1.00 68.38 93 ASP A C 1
ATOM 744 O O . ASP A 1 93 ? -4.089 -10.628 17.498 1.00 68.38 93 ASP A O 1
ATOM 748 N N . ILE A 1 94 ? -5.005 -9.435 19.146 1.00 75.00 94 ILE A N 1
ATOM 749 C CA . ILE A 1 94 ? -4.861 -8.126 18.497 1.00 75.00 94 ILE A CA 1
ATOM 750 C C . ILE A 1 94 ? -3.387 -7.738 18.403 1.00 75.00 94 ILE A C 1
ATOM 752 O O . ILE A 1 94 ? -2.954 -7.319 17.332 1.00 75.00 94 ILE A O 1
ATOM 756 N N . GLU A 1 95 ? -2.616 -7.884 19.485 1.00 77.75 95 GLU A N 1
ATOM 757 C CA . GLU A 1 95 ? -1.172 -7.607 19.449 1.00 77.75 95 GLU A CA 1
ATOM 758 C C . GLU A 1 95 ? -0.464 -8.538 18.460 1.00 77.75 95 GLU A C 1
ATOM 760 O O . GLU A 1 95 ? 0.268 -8.065 17.591 1.00 77.75 95 GLU A O 1
ATOM 765 N N . HIS A 1 96 ? -0.781 -9.837 18.494 1.00 82.81 96 HIS A N 1
ATOM 766 C CA . HIS A 1 96 ? -0.242 -10.793 17.525 1.00 82.81 96 HIS A CA 1
ATOM 767 C C . HIS A 1 96 ? -0.706 -10.506 16.094 1.00 82.81 96 HIS A C 1
ATOM 769 O O . HIS A 1 96 ? 0.027 -10.778 15.144 1.00 82.81 96 HIS A O 1
ATOM 775 N N . MET A 1 97 ? -1.921 -9.991 15.894 1.00 82.12 97 MET A N 1
ATOM 776 C CA . MET A 1 97 ? -2.410 -9.643 14.562 1.00 82.12 97 MET A CA 1
ATOM 777 C C . MET A 1 97 ? -1.702 -8.417 14.001 1.00 82.12 97 MET A C 1
ATOM 779 O O . MET A 1 97 ? -1.305 -8.450 12.835 1.00 82.12 97 MET A O 1
ATOM 783 N N . ALA A 1 98 ? -1.482 -7.387 14.819 1.00 88.12 98 ALA A N 1
ATOM 784 C CA . ALA A 1 98 ? -0.669 -6.237 14.441 1.00 88.12 98 ALA A CA 1
ATOM 785 C C . ALA A 1 98 ? 0.766 -6.670 14.097 1.00 88.12 98 ALA A C 1
ATOM 787 O O . ALA A 1 98 ? 1.266 -6.341 13.022 1.00 88.12 98 ALA A O 1
ATOM 788 N N . GLU A 1 99 ? 1.384 -7.507 14.937 1.00 88.75 99 GLU A N 1
ATOM 789 C CA . GLU A 1 99 ? 2.731 -8.044 14.708 1.00 88.75 99 GLU A CA 1
ATOM 790 C C . GLU A 1 99 ? 2.820 -8.857 13.406 1.00 88.75 99 GLU A C 1
ATOM 792 O O . GLU A 1 99 ? 3.691 -8.604 12.575 1.00 88.75 99 GLU A O 1
ATOM 797 N N . ARG A 1 100 ? 1.886 -9.790 13.170 1.00 90.38 100 ARG A N 1
ATOM 798 C CA . ARG A 1 100 ? 1.850 -10.611 11.945 1.00 90.38 100 ARG A CA 1
ATOM 799 C C . ARG A 1 100 ? 1.646 -9.772 10.691 1.00 90.38 100 ARG A C 1
ATOM 801 O O . ARG A 1 100 ? 2.253 -10.053 9.661 1.00 90.38 100 ARG A O 1
ATOM 808 N N . THR A 1 101 ? 0.796 -8.754 10.765 1.00 90.50 101 THR A N 1
ATOM 809 C CA . THR A 1 101 ? 0.542 -7.866 9.624 1.00 90.50 101 THR A CA 1
ATOM 810 C C . THR A 1 101 ? 1.751 -6.964 9.363 1.00 90.50 101 THR A C 1
ATOM 812 O O . THR A 1 101 ? 2.128 -6.761 8.211 1.00 90.50 101 THR A O 1
ATOM 815 N N . GLY A 1 102 ? 2.434 -6.513 10.421 1.00 92.81 102 GLY A N 1
ATOM 816 C CA . GLY A 1 102 ? 3.741 -5.865 10.325 1.00 92.81 102 GLY A CA 1
ATOM 817 C C . GLY A 1 102 ? 4.794 -6.747 9.671 1.00 92.81 102 GLY A C 1
ATOM 818 O O . GLY A 1 102 ? 5.453 -6.310 8.731 1.00 92.81 102 GLY A O 1
ATOM 819 N N . ALA A 1 103 ? 4.899 -8.009 10.086 1.00 94.12 103 ALA A N 1
ATOM 820 C CA . ALA A 1 103 ? 5.804 -8.974 9.472 1.00 94.12 103 ALA A CA 1
ATOM 821 C C . ALA A 1 103 ? 5.475 -9.215 7.988 1.00 94.12 103 ALA A C 1
ATOM 823 O O . ALA A 1 103 ? 6.382 -9.289 7.160 1.00 94.12 103 ALA A O 1
ATOM 824 N N . LEU A 1 104 ? 4.188 -9.273 7.629 1.00 93.56 104 LEU A N 1
ATOM 825 C CA . LEU A 1 104 ? 3.748 -9.400 6.238 1.00 93.56 104 LEU A CA 1
ATOM 826 C C . LEU A 1 104 ? 4.158 -8.185 5.390 1.00 93.56 104 LEU A C 1
ATOM 828 O O . LEU A 1 104 ? 4.596 -8.346 4.251 1.00 93.56 104 LEU A O 1
ATOM 832 N N . TYR A 1 105 ? 4.063 -6.973 5.938 1.00 96.12 105 TYR A N 1
ATOM 833 C CA . TYR A 1 105 ? 4.539 -5.773 5.253 1.00 96.12 105 TYR A CA 1
ATOM 834 C C . TYR A 1 105 ? 6.067 -5.765 5.085 1.00 96.12 105 TYR A C 1
ATOM 836 O O . TYR A 1 105 ? 6.566 -5.453 4.005 1.00 96.12 105 TYR A O 1
ATOM 844 N N . VAL A 1 106 ? 6.820 -6.179 6.108 1.00 95.75 106 VAL A N 1
ATOM 845 C CA . VAL A 1 106 ? 8.282 -6.340 6.007 1.00 95.75 106 VAL A CA 1
ATOM 846 C C . VAL A 1 106 ? 8.651 -7.374 4.941 1.00 95.75 106 VAL A C 1
ATOM 848 O O . VAL A 1 106 ? 9.589 -7.159 4.177 1.00 95.75 106 VAL A O 1
ATOM 851 N N . PHE A 1 107 ? 7.892 -8.464 4.823 1.00 95.62 107 PHE A N 1
ATOM 852 C CA . PHE A 1 107 ? 8.071 -9.432 3.742 1.00 95.62 107 PHE A CA 1
ATOM 853 C C . PHE A 1 107 ? 7.852 -8.795 2.359 1.00 95.62 107 PHE A C 1
ATOM 855 O O . PHE A 1 107 ? 8.659 -9.003 1.453 1.00 95.62 107 PHE A O 1
ATOM 862 N N . ALA A 1 108 ? 6.815 -7.966 2.203 1.00 95.62 108 ALA A N 1
ATOM 863 C CA . ALA A 1 108 ? 6.576 -7.225 0.965 1.00 95.62 108 ALA A CA 1
ATOM 864 C C . ALA A 1 108 ? 7.714 -6.250 0.627 1.00 95.62 108 ALA A C 1
ATOM 866 O O . ALA A 1 108 ? 8.154 -6.184 -0.521 1.00 95.62 108 ALA A O 1
ATOM 867 N N . LEU A 1 109 ? 8.253 -5.549 1.627 1.00 94.38 109 LEU A N 1
ATOM 868 C CA . LEU A 1 109 ? 9.468 -4.747 1.467 1.00 94.38 109 LEU A CA 1
ATOM 869 C C . LEU A 1 109 ? 10.689 -5.595 1.101 1.00 94.38 109 LEU A C 1
ATOM 871 O O . LEU A 1 109 ? 11.550 -5.134 0.359 1.00 94.38 109 LEU A O 1
ATOM 875 N N . GLY A 1 110 ? 10.756 -6.841 1.568 1.00 92.62 110 GLY A N 1
ATOM 876 C CA . GLY A 1 110 ? 11.768 -7.807 1.152 1.00 92.62 110 GLY A CA 1
ATOM 877 C C . GLY A 1 110 ? 11.765 -8.046 -0.360 1.00 92.62 110 GLY A C 1
ATOM 878 O O . GLY A 1 110 ? 12.831 -8.133 -0.956 1.00 92.62 110 GLY A O 1
ATOM 879 N N . VAL A 1 111 ? 10.597 -8.068 -1.011 1.00 92.00 111 VAL A N 1
ATOM 880 C CA . VAL A 1 111 ? 10.497 -8.184 -2.481 1.00 92.00 111 VAL A CA 1
ATOM 881 C C . VAL A 1 111 ? 11.041 -6.935 -3.180 1.00 92.00 111 VAL A C 1
ATOM 883 O O . VAL A 1 111 ? 11.764 -7.043 -4.174 1.00 92.00 111 VAL A O 1
ATOM 886 N N . VAL A 1 112 ? 10.763 -5.751 -2.626 1.00 89.44 112 VAL A N 1
ATOM 887 C CA . VAL A 1 112 ? 11.396 -4.501 -3.071 1.00 89.44 112 VAL A CA 1
ATOM 888 C C . VAL A 1 112 ? 12.920 -4.620 -2.928 1.00 89.44 112 VAL A C 1
ATOM 890 O O . VAL A 1 112 ? 13.631 -4.374 -3.893 1.00 89.44 112 VAL A O 1
ATOM 893 N N . ALA A 1 113 ? 13.417 -5.109 -1.786 1.00 88.12 113 ALA A N 1
ATOM 894 C CA . ALA A 1 113 ? 14.844 -5.288 -1.510 1.00 88.12 113 ALA A CA 1
ATOM 895 C C . ALA A 1 113 ? 15.549 -6.303 -2.431 1.00 88.12 113 ALA A C 1
ATOM 897 O O . ALA A 1 113 ? 16.655 -6.055 -2.910 1.00 88.12 113 ALA A O 1
ATOM 898 N N . VAL A 1 114 ? 14.919 -7.446 -2.708 1.00 85.81 114 VAL A N 1
ATOM 899 C CA . VAL A 1 114 ? 15.482 -8.497 -3.575 1.00 85.81 114 VAL A CA 1
ATOM 900 C C . VAL A 1 114 ? 15.599 -8.027 -5.021 1.00 85.81 114 VAL A C 1
ATOM 902 O O . VAL A 1 114 ? 16.514 -8.453 -5.723 1.00 85.81 114 VAL A O 1
ATOM 905 N N . SER A 1 115 ? 14.757 -7.084 -5.449 1.00 76.94 115 SER A N 1
ATOM 906 C CA . SER A 1 115 ? 14.853 -6.470 -6.780 1.00 76.94 115 SER A CA 1
ATOM 907 C C . SER A 1 115 ? 16.193 -5.758 -7.023 1.00 76.94 115 SER A C 1
ATOM 909 O O . SER A 1 115 ? 16.497 -5.409 -8.160 1.00 76.94 115 SER A O 1
ATOM 911 N N . PHE A 1 116 ? 17.004 -5.566 -5.976 1.00 71.75 116 PHE A N 1
ATOM 912 C CA . PHE A 1 116 ? 18.326 -4.942 -6.028 1.00 71.75 116 PHE A CA 1
ATOM 913 C C . PHE A 1 116 ? 19.477 -5.946 -6.078 1.00 71.75 116 PHE A C 1
ATOM 915 O O . PHE A 1 116 ? 20.622 -5.547 -6.259 1.00 71.75 116 PHE A O 1
ATOM 922 N N . LEU A 1 117 ? 19.228 -7.244 -5.911 1.00 71.25 117 LEU A N 1
ATOM 923 C CA . LEU A 1 117 ? 20.285 -8.256 -5.931 1.00 71.25 117 LEU A CA 1
ATOM 924 C C . LEU A 1 117 ? 20.660 -8.622 -7.374 1.00 71.25 117 LEU A C 1
ATOM 926 O O . LEU A 1 117 ? 20.541 -9.771 -7.791 1.00 71.25 117 LEU A O 1
ATOM 930 N N . PHE A 1 118 ? 21.126 -7.636 -8.141 1.00 66.44 118 PHE A N 1
ATOM 931 C CA . PHE A 1 118 ? 21.711 -7.858 -9.458 1.00 66.44 118 PHE A CA 1
ATOM 932 C C . PHE A 1 118 ? 23.232 -7.938 -9.362 1.00 66.44 118 PHE A C 1
ATOM 934 O O . PHE A 1 118 ? 23.897 -7.060 -8.816 1.00 66.44 118 PHE A O 1
ATOM 941 N N . THR A 1 119 ? 23.789 -9.022 -9.903 1.00 59.25 119 THR A N 1
ATOM 942 C CA . THR A 1 119 ? 25.239 -9.195 -10.022 1.00 59.25 119 THR A CA 1
ATOM 943 C C . THR A 1 119 ? 25.697 -8.528 -11.310 1.00 59.25 119 THR A C 1
ATOM 945 O O . THR A 1 119 ? 25.433 -9.044 -12.394 1.00 59.25 119 THR A O 1
ATOM 948 N N . MET A 1 120 ? 26.390 -7.395 -11.202 1.00 58.97 120 MET A N 1
ATOM 949 C CA . MET A 1 120 ? 27.013 -6.762 -12.364 1.00 58.97 120 MET A CA 1
ATOM 950 C C . MET A 1 120 ? 28.326 -7.469 -12.702 1.00 58.97 120 MET A C 1
ATOM 952 O O . MET A 1 120 ? 29.168 -7.668 -11.825 1.00 58.97 120 MET A O 1
ATOM 956 N N . LYS A 1 121 ? 28.489 -7.876 -13.967 1.00 58.94 121 LYS A N 1
ATOM 957 C CA . LYS A 1 121 ? 29.705 -8.548 -14.454 1.00 58.94 121 LYS A CA 1
ATOM 958 C C . LYS A 1 121 ? 30.684 -7.598 -15.144 1.00 58.94 121 LYS A C 1
ATOM 960 O O . LYS A 1 121 ? 31.870 -7.910 -15.143 1.00 58.94 121 LYS A O 1
ATOM 965 N N . ASN A 1 122 ? 30.228 -6.470 -15.695 1.00 54.06 122 ASN A N 1
ATOM 966 C CA . ASN A 1 122 ? 31.076 -5.554 -16.459 1.00 54.06 122 ASN A CA 1
ATOM 967 C C . ASN A 1 122 ? 31.046 -4.101 -15.951 1.00 54.06 122 ASN A C 1
ATOM 969 O O . ASN A 1 122 ? 30.117 -3.641 -15.297 1.00 54.06 122 ASN A O 1
ATOM 973 N N . SER A 1 123 ? 32.119 -3.379 -16.274 1.00 51.81 123 SER A N 1
ATOM 974 C CA . SER A 1 123 ? 32.570 -2.079 -15.754 1.00 51.81 123 SER A CA 1
ATOM 975 C C . SER A 1 123 ? 31.709 -0.846 -16.099 1.00 51.81 123 SER A C 1
ATOM 977 O O . SER A 1 123 ? 32.192 0.275 -15.976 1.00 51.81 123 SER A O 1
ATOM 979 N N . GLY A 1 124 ? 30.453 -1.014 -16.523 1.00 57.66 124 GLY A N 1
ATOM 980 C CA . GLY A 1 124 ? 29.502 0.072 -16.831 1.00 57.66 124 GLY A CA 1
ATOM 981 C C . GLY A 1 124 ? 28.644 0.505 -15.633 1.00 57.66 124 GLY A C 1
ATOM 982 O O . GLY A 1 124 ? 27.478 0.851 -15.796 1.00 57.66 124 GLY A O 1
ATOM 983 N N . ALA A 1 125 ? 29.202 0.405 -14.425 1.00 60.75 125 ALA A N 1
ATOM 984 C CA . ALA A 1 125 ? 28.473 0.279 -13.166 1.00 60.75 125 ALA A CA 1
ATOM 985 C C . ALA A 1 125 ? 27.708 1.533 -12.701 1.00 60.75 125 ALA A C 1
ATOM 987 O O . ALA A 1 125 ? 26.728 1.412 -11.968 1.00 60.75 125 ALA A O 1
ATOM 988 N N . ASP A 1 126 ? 28.133 2.730 -13.101 1.00 71.19 126 ASP A N 1
ATOM 989 C CA . ASP A 1 126 ? 27.782 3.944 -12.354 1.00 71.19 126 ASP A CA 1
ATOM 990 C C . ASP A 1 126 ? 26.295 4.324 -12.451 1.00 71.19 126 ASP A C 1
ATOM 992 O O . ASP A 1 126 ? 25.669 4.672 -11.447 1.00 71.19 126 ASP A O 1
ATOM 996 N N . SER A 1 127 ? 25.693 4.222 -13.641 1.00 74.31 127 SER A N 1
ATOM 997 C CA . SER A 1 127 ? 24.287 4.604 -13.842 1.00 74.31 127 SER A CA 1
ATOM 998 C C . SER A 1 127 ? 23.314 3.575 -13.263 1.00 74.31 127 SER A C 1
ATOM 1000 O O . SER A 1 127 ? 22.322 3.948 -12.634 1.00 74.31 127 SER A O 1
ATOM 1002 N N . VAL A 1 128 ? 23.621 2.283 -13.409 1.00 82.50 128 VAL A N 1
ATOM 1003 C CA . VAL A 1 128 ? 22.815 1.188 -12.850 1.00 82.50 128 VAL A CA 1
ATOM 1004 C C . VAL A 1 128 ? 22.869 1.221 -11.323 1.00 82.50 128 VAL A C 1
ATOM 1006 O O . VAL A 1 128 ? 21.825 1.137 -10.676 1.00 82.50 128 VAL A O 1
ATOM 1009 N N . VAL A 1 129 ? 24.051 1.446 -10.738 1.00 84.50 129 VAL A N 1
ATOM 1010 C CA . VAL A 1 129 ? 24.215 1.615 -9.285 1.00 84.50 129 VAL A CA 1
ATOM 1011 C C . VAL A 1 129 ? 23.399 2.798 -8.776 1.00 84.50 129 VAL A C 1
ATOM 1013 O O . VAL A 1 129 ? 22.721 2.666 -7.761 1.00 84.50 129 VAL A O 1
ATOM 1016 N N . GLY A 1 130 ? 23.393 3.929 -9.490 1.00 85.75 130 GLY A N 1
ATOM 1017 C CA . GLY A 1 130 ? 22.565 5.083 -9.133 1.00 85.75 130 GLY A CA 1
ATOM 1018 C C . GLY A 1 130 ? 21.074 4.737 -9.045 1.00 85.75 130 GLY A C 1
ATOM 1019 O O . GLY A 1 130 ? 20.420 5.061 -8.052 1.00 85.75 130 GLY A O 1
ATOM 1020 N N . VAL A 1 131 ? 20.544 4.014 -10.036 1.00 87.81 131 VAL A N 1
ATOM 1021 C CA . VAL A 1 131 ? 19.145 3.551 -10.029 1.00 87.81 131 VAL A CA 1
ATOM 1022 C C . VAL A 1 131 ? 18.885 2.583 -8.874 1.00 87.81 131 VAL A C 1
ATOM 1024 O O . VAL A 1 131 ? 17.880 2.726 -8.182 1.00 87.81 131 VAL A O 1
ATOM 1027 N N . MET A 1 132 ? 19.799 1.649 -8.605 1.00 87.69 132 MET A N 1
ATOM 1028 C CA . MET A 1 132 ? 19.680 0.713 -7.481 1.00 87.69 132 MET A CA 1
ATOM 1029 C C . MET A 1 132 ? 19.681 1.430 -6.125 1.00 87.69 132 MET A C 1
ATOM 1031 O O . MET A 1 132 ? 18.894 1.077 -5.250 1.00 87.69 132 MET A O 1
ATOM 1035 N N . ILE A 1 133 ? 20.509 2.466 -5.954 1.00 89.50 133 ILE A N 1
ATOM 1036 C CA . ILE A 1 133 ? 20.527 3.296 -4.741 1.00 89.50 133 ILE A CA 1
ATOM 1037 C C . ILE A 1 133 ? 19.201 4.046 -4.579 1.00 89.50 133 ILE A C 1
ATOM 1039 O O . ILE A 1 133 ? 18.643 4.055 -3.485 1.00 89.50 133 ILE A O 1
ATOM 1043 N N . LEU A 1 134 ? 18.663 4.644 -5.648 1.00 90.31 134 LEU A N 1
ATOM 1044 C CA . LEU A 1 134 ? 17.359 5.321 -5.603 1.00 90.31 134 LEU A CA 1
ATOM 1045 C C . LEU A 1 134 ? 16.233 4.346 -5.242 1.00 90.31 134 LEU A C 1
ATOM 1047 O O . LEU A 1 134 ? 15.349 4.664 -4.450 1.00 90.31 134 LEU A O 1
ATOM 1051 N N . ALA A 1 135 ? 16.288 3.142 -5.795 1.00 90.56 135 ALA A N 1
ATOM 1052 C CA . ALA A 1 135 ? 15.340 2.079 -5.534 1.00 90.56 135 ALA A CA 1
ATOM 1053 C C . ALA A 1 135 ? 15.400 1.595 -4.066 1.00 90.56 135 ALA A C 1
ATOM 1055 O O . ALA A 1 135 ? 14.365 1.489 -3.402 1.00 90.56 135 ALA A O 1
ATOM 1056 N N . LEU A 1 136 ? 16.611 1.400 -3.530 1.00 91.56 136 LEU A N 1
ATOM 1057 C CA . LEU A 1 136 ? 16.866 1.123 -2.112 1.00 91.56 136 LEU A CA 1
ATOM 1058 C C . LEU A 1 136 ? 16.349 2.245 -1.210 1.00 91.56 136 LEU A C 1
ATOM 1060 O O . LEU A 1 136 ? 15.728 1.971 -0.184 1.00 91.56 136 LEU A O 1
ATOM 1064 N N . LEU A 1 137 ? 16.572 3.500 -1.602 1.00 93.69 137 LEU A N 1
ATOM 1065 C CA . LEU A 1 137 ? 16.120 4.672 -0.860 1.00 93.69 137 LEU A CA 1
ATOM 1066 C C . LEU A 1 137 ? 14.589 4.721 -0.770 1.00 93.69 137 LEU A C 1
ATOM 1068 O O . LEU A 1 137 ? 14.054 4.975 0.306 1.00 93.69 137 LEU A O 1
ATOM 1072 N N . ILE A 1 138 ? 13.878 4.401 -1.857 1.00 94.25 138 ILE A N 1
ATOM 1073 C CA . ILE A 1 138 ? 12.413 4.254 -1.851 1.00 94.25 138 ILE A CA 1
ATOM 1074 C C . ILE A 1 138 ? 11.990 3.181 -0.842 1.00 94.25 138 ILE A C 1
ATOM 1076 O O . ILE A 1 138 ? 11.155 3.454 0.018 1.00 94.25 138 ILE A O 1
ATOM 1080 N N . GLY A 1 139 ? 12.582 1.983 -0.904 1.00 94.31 139 GLY A N 1
ATOM 1081 C CA . GLY A 1 139 ? 12.263 0.889 0.021 1.00 94.31 139 GLY A CA 1
ATOM 1082 C C . GLY A 1 139 ? 12.527 1.251 1.487 1.00 94.31 139 GLY A C 1
ATOM 1083 O O . GLY A 1 139 ? 11.674 1.024 2.346 1.00 94.31 139 GLY A O 1
ATOM 1084 N N . TYR A 1 140 ? 13.669 1.882 1.770 1.00 94.62 140 TYR A N 1
ATOM 1085 C CA . TYR A 1 140 ? 14.025 2.375 3.101 1.00 94.62 140 TYR A CA 1
ATOM 1086 C C . TYR A 1 140 ? 13.026 3.420 3.612 1.00 94.62 140 TYR A C 1
ATOM 1088 O O . TYR A 1 140 ? 12.538 3.312 4.738 1.00 94.62 140 TYR A O 1
ATOM 1096 N N . ASN A 1 141 ? 12.667 4.398 2.780 1.00 95.31 141 ASN A N 1
ATOM 1097 C CA . ASN A 1 141 ? 11.713 5.437 3.150 1.00 95.31 141 ASN A CA 1
ATOM 1098 C C . ASN A 1 141 ? 10.310 4.861 3.391 1.00 95.31 141 ASN A C 1
ATOM 1100 O O . ASN A 1 141 ? 9.662 5.228 4.366 1.00 95.31 141 ASN A O 1
ATOM 1104 N N . LEU A 1 142 ? 9.844 3.923 2.558 1.00 94.94 142 LEU A N 1
ATOM 1105 C CA . LEU A 1 142 ? 8.566 3.229 2.764 1.00 94.94 142 LEU A CA 1
ATOM 1106 C C . LEU A 1 142 ? 8.561 2.409 4.060 1.00 94.94 142 LEU A C 1
ATOM 1108 O O . LEU A 1 142 ? 7.548 2.361 4.758 1.00 94.94 142 LEU A O 1
ATOM 1112 N N . ASN A 1 143 ? 9.687 1.782 4.404 1.00 95.19 143 ASN A N 1
ATOM 1113 C CA . ASN A 1 143 ? 9.863 1.102 5.684 1.00 95.19 143 ASN A CA 1
ATOM 1114 C C . ASN A 1 143 ? 9.772 2.076 6.862 1.00 95.19 143 ASN A C 1
ATOM 1116 O O . ASN A 1 143 ? 9.045 1.828 7.824 1.00 95.19 143 ASN A O 1
ATOM 1120 N N . HIS A 1 144 ? 10.475 3.204 6.762 1.00 93.38 144 HIS A N 1
ATOM 1121 C CA . HIS A 1 144 ? 10.473 4.235 7.790 1.00 93.38 144 HIS A CA 1
ATOM 1122 C C . HIS A 1 144 ? 9.067 4.812 8.002 1.00 93.38 144 HIS A C 1
ATOM 1124 O O . HIS A 1 144 ? 8.568 4.832 9.126 1.00 93.38 144 HIS A O 1
ATOM 1130 N N . ILE A 1 145 ? 8.396 5.208 6.916 1.00 91.88 145 ILE A N 1
ATOM 1131 C CA . ILE A 1 145 ? 7.023 5.727 6.930 1.00 91.88 145 ILE A CA 1
ATOM 1132 C C . ILE A 1 145 ? 6.067 4.713 7.568 1.00 91.88 145 ILE A C 1
ATOM 1134 O O . ILE A 1 145 ? 5.270 5.081 8.432 1.00 91.88 145 ILE A O 1
ATOM 1138 N N . TYR A 1 146 ? 6.173 3.433 7.195 1.00 94.06 146 TYR A N 1
ATOM 1139 C CA . TYR A 1 146 ? 5.337 2.374 7.754 1.00 94.06 146 TYR A CA 1
ATOM 1140 C C . TYR A 1 146 ? 5.501 2.248 9.265 1.00 94.06 146 TYR A C 1
ATOM 1142 O O . TYR A 1 146 ? 4.526 2.410 10.002 1.00 94.06 146 TYR A O 1
ATOM 1150 N N . PHE A 1 147 ? 6.724 2.013 9.744 1.00 91.81 147 PHE A N 1
ATOM 1151 C CA . PHE A 1 147 ? 6.962 1.822 11.173 1.00 91.81 147 PHE A CA 1
ATOM 1152 C C . PHE A 1 147 ? 6.663 3.083 11.976 1.00 91.81 147 PHE A C 1
ATOM 1154 O O . PHE A 1 147 ? 6.198 2.982 13.107 1.00 91.81 147 PHE A O 1
ATOM 1161 N N . ARG A 1 148 ? 6.829 4.272 11.394 1.00 87.69 148 ARG A N 1
ATOM 1162 C CA . ARG A 1 148 ? 6.400 5.513 12.040 1.00 87.69 148 ARG A CA 1
ATOM 1163 C C . ARG A 1 148 ? 4.880 5.613 12.144 1.00 87.69 148 ARG A C 1
ATOM 1165 O O . ARG A 1 148 ? 4.362 6.042 13.176 1.00 87.69 148 ARG A O 1
ATOM 1172 N N . SER A 1 149 ? 4.165 5.209 11.096 1.00 87.00 149 SER A N 1
ATOM 1173 C CA . SER A 1 149 ? 2.702 5.210 11.079 1.00 87.00 149 SER A CA 1
ATOM 1174 C C . SER A 1 149 ? 2.097 4.176 12.032 1.00 87.00 149 SER A C 1
ATOM 1176 O O . SER A 1 149 ? 1.074 4.466 12.644 1.00 87.00 149 SER A O 1
ATOM 1178 N N . GLU A 1 150 ? 2.751 3.028 12.219 1.00 87.88 150 GLU A N 1
ATOM 1179 C CA . GLU A 1 150 ? 2.216 1.885 12.968 1.00 87.88 150 GLU A CA 1
ATOM 1180 C C . GLU A 1 150 ? 2.777 1.787 14.398 1.00 87.88 150 GLU A C 1
ATOM 1182 O O . GLU A 1 150 ? 2.016 1.734 15.360 1.00 87.88 150 GLU A O 1
ATOM 1187 N N . ALA A 1 151 ? 4.103 1.840 14.562 1.00 80.25 151 ALA A N 1
ATOM 1188 C CA . ALA A 1 151 ? 4.799 1.721 15.850 1.00 80.25 151 ALA A CA 1
ATOM 1189 C C . ALA A 1 151 ? 5.053 3.077 16.543 1.00 80.25 151 ALA A C 1
ATOM 1191 O O . ALA A 1 151 ? 5.784 3.152 17.532 1.00 80.25 151 ALA A O 1
ATOM 1192 N N . GLY A 1 152 ? 4.476 4.164 16.022 1.00 76.31 152 GLY A N 1
ATOM 1193 C CA . GLY A 1 152 ? 4.535 5.486 16.643 1.00 76.31 152 GLY A CA 1
ATOM 1194 C C . GLY A 1 152 ? 3.906 5.521 18.043 1.00 76.31 152 GLY A C 1
ATOM 1195 O O . GLY A 1 152 ? 3.159 4.627 18.441 1.00 76.31 152 GLY A O 1
ATOM 1196 N N . SER A 1 153 ? 4.183 6.587 18.803 1.00 68.44 153 SER A N 1
ATOM 1197 C CA . SER A 1 153 ? 3.606 6.814 20.135 1.00 68.44 153 SER A CA 1
ATOM 1198 C C . SER A 1 153 ? 2.128 7.213 20.030 1.00 68.44 153 SER A C 1
ATOM 1200 O O . SER A 1 153 ? 1.755 8.372 20.225 1.00 68.44 153 SER A O 1
ATOM 1202 N N . HIS A 1 154 ? 1.280 6.261 19.664 1.00 76.00 154 HIS A N 1
ATOM 1203 C CA . HIS A 1 154 ? -0.164 6.447 19.598 1.00 76.00 154 HIS A CA 1
ATOM 1204 C C . HIS A 1 154 ? -0.767 6.304 20.992 1.00 76.00 154 HIS A C 1
ATOM 1206 O O . HIS A 1 154 ? -0.401 5.407 21.748 1.00 76.00 154 HIS A O 1
ATOM 1212 N N . TYR A 1 155 ? -1.732 7.158 21.332 1.00 73.00 155 TYR A N 1
ATOM 1213 C CA . TYR A 1 155 ? -2.446 7.041 22.606 1.00 73.00 155 TYR A CA 1
ATOM 1214 C C . TYR A 1 155 ? -3.335 5.796 22.628 1.00 73.00 155 TYR A C 1
ATOM 1216 O O . TYR A 1 155 ? -3.386 5.067 23.618 1.00 73.00 155 TYR A O 1
ATOM 1224 N N . LYS A 1 156 ? -4.035 5.541 21.516 1.00 78.88 156 LYS A N 1
ATOM 1225 C CA . LYS A 1 156 ? -4.828 4.328 21.306 1.00 78.88 156 LYS A CA 1
ATOM 1226 C C . LYS A 1 156 ? -4.646 3.833 19.880 1.00 78.88 156 LYS A C 1
ATOM 1228 O O . LYS A 1 156 ? -4.965 4.534 18.918 1.00 78.88 156 LYS A O 1
ATOM 1233 N N . HIS A 1 157 ? -4.165 2.601 19.765 1.00 85.75 157 HIS A N 1
ATOM 1234 C CA . HIS A 1 157 ? -4.041 1.902 18.494 1.00 85.75 157 HIS A CA 1
ATOM 1235 C C . HIS A 1 157 ? -5.424 1.636 17.869 1.00 85.75 157 HIS A C 1
ATOM 1237 O O . HIS A 1 157 ? -6.399 1.393 18.591 1.00 85.75 157 HIS A O 1
ATOM 1243 N N . ALA A 1 158 ? -5.525 1.680 16.535 1.00 82.94 158 ALA A N 1
ATOM 1244 C CA . ALA A 1 158 ? -6.794 1.584 15.809 1.00 82.94 158 ALA A CA 1
ATOM 1245 C C . ALA A 1 158 ? -7.565 0.289 16.124 1.00 82.94 158 ALA A C 1
ATOM 1247 O O . ALA A 1 158 ? -8.787 0.331 16.298 1.00 82.94 158 ALA A O 1
ATOM 1248 N N . LEU A 1 159 ? -6.856 -0.834 16.291 1.00 83.56 159 LEU A N 1
ATOM 1249 C CA . LEU A 1 159 ? -7.449 -2.116 16.686 1.00 83.56 159 LEU A CA 1
ATOM 1250 C C . LEU A 1 159 ? -8.060 -2.105 18.098 1.00 83.56 159 LEU A C 1
ATOM 1252 O O . LEU A 1 159 ? -9.003 -2.847 18.356 1.00 83.56 159 LEU A O 1
ATOM 1256 N N . ARG A 1 160 ? -7.566 -1.255 19.009 1.00 82.19 160 ARG A N 1
ATOM 1257 C CA . ARG A 1 160 ? -8.039 -1.180 20.407 1.00 82.19 160 ARG A CA 1
ATOM 1258 C C . ARG A 1 160 ? -9.177 -0.183 20.616 1.00 82.19 160 ARG A C 1
ATOM 1260 O O . ARG A 1 160 ? -9.816 -0.190 21.664 1.00 82.19 160 ARG A O 1
ATOM 1267 N N . ARG A 1 161 ? -9.423 0.711 19.653 1.00 82.25 161 ARG A N 1
ATOM 1268 C CA . ARG A 1 161 ? -10.407 1.795 19.792 1.00 82.25 161 ARG A CA 1
ATOM 1269 C C . ARG A 1 161 ? -11.841 1.311 19.592 1.00 82.25 161 ARG A C 1
ATOM 1271 O O . ARG A 1 161 ? -12.709 1.619 20.404 1.00 82.25 161 ARG A O 1
ATOM 1278 N N . ALA A 1 162 ? -12.098 0.619 18.488 1.00 82.38 162 ALA A N 1
ATOM 1279 C CA . ALA A 1 162 ? -13.408 0.090 18.143 1.00 82.38 162 ALA A CA 1
ATOM 1280 C C . ALA A 1 162 ? -13.285 -1.048 17.121 1.00 82.38 162 ALA A C 1
ATOM 1282 O O . ALA A 1 162 ? -12.341 -1.103 16.336 1.00 82.38 162 ALA A O 1
ATOM 1283 N N . TRP A 1 163 ? -14.285 -1.930 17.075 1.00 78.94 163 TRP A N 1
ATOM 1284 C CA . TRP A 1 163 ? -14.298 -3.051 16.129 1.00 78.94 163 TRP A CA 1
ATOM 1285 C C . TRP A 1 163 ? -14.232 -2.580 14.665 1.00 78.94 163 TRP A C 1
ATOM 1287 O O . TRP A 1 163 ? -13.505 -3.155 13.863 1.00 78.94 163 TRP A O 1
ATOM 1297 N N . TYR A 1 164 ? -14.932 -1.493 14.320 1.00 79.88 164 TYR A N 1
ATOM 1298 C CA . TYR A 1 164 ? -14.955 -0.965 12.954 1.00 79.88 164 TYR A CA 1
ATOM 1299 C C . TYR A 1 164 ? -13.627 -0.304 12.561 1.00 79.88 164 TYR A C 1
ATOM 1301 O O . TYR A 1 164 ? -13.224 -0.413 11.407 1.00 79.88 164 TYR A O 1
ATOM 1309 N N . THR A 1 165 ? -12.914 0.336 13.499 1.00 85.38 165 THR A N 1
ATOM 1310 C CA . THR A 1 165 ? -11.578 0.885 13.217 1.00 85.38 165 THR A CA 1
ATOM 1311 C C . THR A 1 165 ? -10.548 -0.223 13.035 1.00 85.38 165 THR A C 1
ATOM 1313 O O . THR A 1 165 ? -9.678 -0.076 12.187 1.00 85.38 165 THR A O 1
ATOM 1316 N N . GLY A 1 166 ? -10.676 -1.348 13.750 1.00 85.12 166 GLY A N 1
ATOM 1317 C CA . GLY A 1 166 ? -9.847 -2.538 13.523 1.00 85.12 166 GLY A CA 1
ATOM 1318 C C . GLY A 1 166 ? -10.088 -3.193 12.156 1.00 85.12 166 GLY A C 1
ATOM 1319 O O . GLY A 1 166 ? -9.131 -3.555 11.470 1.00 85.12 166 GLY A O 1
ATOM 1320 N N . ILE A 1 167 ? -11.350 -3.282 11.715 1.00 84.06 167 ILE A N 1
ATOM 1321 C CA . ILE A 1 167 ? -11.678 -3.772 10.365 1.00 84.06 167 ILE A CA 1
ATOM 1322 C C . ILE A 1 167 ? -11.127 -2.819 9.298 1.00 84.06 167 ILE A C 1
ATOM 1324 O O . ILE A 1 167 ? -10.494 -3.281 8.354 1.00 84.06 167 ILE A O 1
ATOM 1328 N N . LEU A 1 168 ? -11.321 -1.503 9.451 1.00 88.56 168 LEU A N 1
ATOM 1329 C CA . LEU A 1 168 ? -10.785 -0.516 8.508 1.00 88.56 168 LEU A CA 1
ATOM 1330 C C . LEU A 1 168 ? -9.254 -0.545 8.458 1.00 88.56 168 LEU A C 1
ATOM 1332 O O . LEU A 1 168 ? -8.693 -0.498 7.371 1.00 88.56 168 LEU A O 1
ATOM 1336 N N . TRP A 1 169 ? -8.581 -0.673 9.604 1.00 92.38 169 TRP A N 1
ATOM 1337 C CA . TRP A 1 169 ? -7.122 -0.807 9.665 1.00 92.38 169 TRP A CA 1
ATOM 1338 C C . TRP A 1 169 ? -6.658 -2.020 8.848 1.00 92.38 169 TRP A C 1
ATOM 1340 O O . TRP A 1 169 ? -5.857 -1.875 7.930 1.00 92.38 169 TRP A O 1
ATOM 1350 N N . THR A 1 170 ? -7.285 -3.179 9.066 1.00 89.00 170 THR A N 1
ATOM 1351 C CA . THR A 1 170 ? -6.981 -4.414 8.322 1.00 89.00 170 THR A CA 1
ATOM 1352 C C . THR A 1 170 ? -7.246 -4.245 6.821 1.00 89.00 170 THR A C 1
ATOM 1354 O O . THR A 1 170 ? -6.442 -4.647 5.981 1.00 89.00 170 THR A O 1
ATOM 1357 N N . PHE A 1 171 ? -8.367 -3.606 6.477 1.00 89.94 171 PHE A N 1
ATOM 1358 C CA . PHE A 1 171 ? -8.767 -3.335 5.099 1.00 89.94 171 PHE A CA 1
ATOM 1359 C C . PHE A 1 171 ? -7.781 -2.430 4.362 1.00 89.94 171 PHE A C 1
ATOM 1361 O O . PHE A 1 171 ? -7.606 -2.626 3.170 1.00 89.94 171 PHE A O 1
ATOM 1368 N N . PHE A 1 172 ? -7.138 -1.464 5.026 1.00 94.25 172 PHE A N 1
ATOM 1369 C CA . PHE A 1 172 ? -6.120 -0.617 4.392 1.00 94.25 172 PHE A CA 1
ATOM 1370 C C . PHE A 1 172 ? -4.725 -1.249 4.390 1.00 94.25 172 PHE A C 1
ATOM 1372 O O . PHE A 1 172 ? -3.946 -0.968 3.478 1.00 94.25 172 PHE A O 1
ATOM 1379 N N . HIS A 1 173 ? -4.419 -2.133 5.343 1.00 93.75 173 HIS A N 1
ATOM 1380 C CA . HIS A 1 173 ? -3.150 -2.866 5.372 1.00 93.75 173 HIS A CA 1
ATOM 1381 C C . HIS A 1 173 ? -2.998 -3.850 4.212 1.00 93.75 173 HIS A C 1
ATOM 1383 O O . HIS A 1 173 ? -1.917 -3.935 3.636 1.00 93.75 173 HIS A O 1
ATOM 1389 N N . TYR A 1 174 ? -4.049 -4.579 3.826 1.00 91.94 174 TYR A N 1
ATOM 1390 C CA . TYR A 1 174 ? -3.937 -5.540 2.720 1.00 91.94 174 TYR A CA 1
ATOM 1391 C C . TYR A 1 174 ? -3.593 -4.879 1.368 1.00 91.94 174 TYR A C 1
ATOM 1393 O O . TYR A 1 174 ? -2.616 -5.300 0.744 1.00 91.94 174 TYR A O 1
ATOM 1401 N N . PRO A 1 175 ? -4.295 -3.821 0.914 1.00 94.94 175 PRO A N 1
ATOM 1402 C CA . PRO A 1 175 ? -3.910 -3.059 -0.268 1.00 94.94 175 PRO A CA 1
ATOM 1403 C C . PRO A 1 175 ? -2.520 -2.446 -0.150 1.00 94.94 175 PRO A C 1
ATOM 1405 O O . PRO A 1 175 ? -1.802 -2.430 -1.142 1.00 94.94 175 PRO A O 1
ATOM 1408 N N . LEU A 1 176 ? -2.109 -1.996 1.042 1.00 96.25 176 LEU A N 1
ATOM 1409 C CA . LEU A 1 176 ? -0.753 -1.495 1.266 1.00 96.25 176 LEU A CA 1
ATOM 1410 C C . LEU A 1 176 ? 0.298 -2.574 0.975 1.00 96.25 176 LEU A C 1
ATOM 1412 O O . LEU A 1 176 ? 1.244 -2.315 0.241 1.00 96.25 176 LEU A O 1
ATOM 1416 N N . VAL A 1 177 ? 0.112 -3.791 1.494 1.00 96.50 177 VAL A N 1
ATOM 1417 C CA . VAL A 1 177 ? 1.007 -4.932 1.237 1.00 96.50 177 VAL A CA 1
ATOM 1418 C C . VAL A 1 177 ? 1.036 -5.286 -0.251 1.00 96.50 177 VAL A C 1
ATOM 1420 O O . VAL A 1 177 ? 2.114 -5.446 -0.819 1.00 96.50 177 VAL A O 1
ATOM 1423 N N . ILE A 1 178 ? -0.130 -5.384 -0.898 1.00 95.12 178 ILE A N 1
ATOM 1424 C CA . ILE A 1 178 ? -0.238 -5.726 -2.326 1.00 95.12 178 ILE A CA 1
ATOM 1425 C C . ILE A 1 178 ? 0.411 -4.647 -3.199 1.00 95.12 178 ILE A C 1
ATOM 1427 O O . ILE A 1 178 ? 1.123 -4.974 -4.149 1.00 95.12 178 ILE A O 1
ATOM 1431 N N . ALA A 1 179 ? 0.201 -3.372 -2.875 1.00 96.69 179 ALA A N 1
ATOM 1432 C CA . ALA A 1 179 ? 0.818 -2.255 -3.574 1.00 96.69 179 ALA A CA 1
ATOM 1433 C C . ALA A 1 179 ? 2.342 -2.275 -3.403 1.00 96.69 179 ALA A C 1
ATOM 1435 O O . ALA A 1 179 ? 3.060 -2.191 -4.392 1.00 96.69 179 ALA A O 1
ATOM 1436 N N . THR A 1 180 ? 2.856 -2.501 -2.192 1.00 96.88 180 THR A N 1
ATOM 1437 C CA . THR A 1 180 ? 4.304 -2.630 -1.962 1.00 96.88 180 THR A CA 1
ATOM 1438 C C . THR A 1 180 ? 4.902 -3.825 -2.715 1.00 96.88 180 THR A C 1
ATOM 1440 O O . THR A 1 180 ? 5.962 -3.691 -3.327 1.00 96.88 180 THR A O 1
ATOM 1443 N N . LEU A 1 181 ? 4.218 -4.975 -2.737 1.00 96.00 181 LEU A N 1
ATOM 1444 C CA . LEU A 1 181 ? 4.631 -6.141 -3.531 1.00 96.00 181 LEU A CA 1
ATOM 1445 C C . LEU A 1 181 ? 4.667 -5.825 -5.029 1.00 96.00 181 LEU A C 1
ATOM 1447 O O . LEU A 1 181 ? 5.644 -6.153 -5.697 1.00 96.00 181 LEU A O 1
ATOM 1451 N N . SER A 1 182 ? 3.624 -5.173 -5.544 1.00 95.75 182 SER A N 1
ATOM 1452 C CA . SER A 1 182 ? 3.509 -4.789 -6.956 1.00 95.75 182 SER A CA 1
ATOM 1453 C C . SER A 1 182 ? 4.589 -3.781 -7.350 1.00 95.75 182 SER A C 1
ATOM 1455 O O . SER A 1 182 ? 5.183 -3.895 -8.421 1.00 95.75 182 SER A O 1
ATOM 1457 N N . LEU A 1 183 ? 4.902 -2.843 -6.450 1.00 95.88 183 LEU A N 1
ATOM 1458 C CA . LEU A 1 183 ? 5.994 -1.891 -6.604 1.00 95.88 183 LEU A CA 1
ATOM 1459 C C . LEU A 1 183 ? 7.349 -2.610 -6.700 1.00 95.88 183 LEU A C 1
ATOM 1461 O O . LEU A 1 183 ? 8.105 -2.360 -7.632 1.00 95.88 183 LEU A O 1
ATOM 1465 N N . GLY A 1 184 ? 7.640 -3.551 -5.797 1.00 93.94 184 GLY A N 1
ATOM 1466 C CA . GLY A 1 184 ? 8.871 -4.346 -5.868 1.00 93.94 184 GLY A CA 1
ATOM 1467 C C . GLY A 1 184 ? 8.951 -5.184 -7.144 1.00 93.94 184 GLY A C 1
ATOM 1468 O O . GLY A 1 184 ? 9.940 -5.124 -7.871 1.00 93.94 184 GLY A O 1
ATOM 1469 N N . ALA A 1 185 ? 7.868 -5.892 -7.472 1.00 93.44 185 ALA A N 1
ATOM 1470 C CA . ALA A 1 185 ? 7.790 -6.744 -8.653 1.00 93.44 185 ALA A CA 1
ATOM 1471 C C . ALA A 1 185 ? 8.045 -5.981 -9.962 1.00 93.44 185 ALA A C 1
ATOM 1473 O O . ALA A 1 185 ? 8.643 -6.552 -10.870 1.00 93.44 185 ALA A O 1
ATOM 1474 N N . ILE A 1 186 ? 7.637 -4.707 -10.058 1.00 94.19 186 ILE A N 1
ATOM 1475 C CA . ILE A 1 186 ? 7.869 -3.882 -11.252 1.00 94.19 186 ILE A CA 1
ATOM 1476 C C . ILE A 1 186 ? 9.227 -3.170 -11.257 1.00 94.19 186 ILE A C 1
ATOM 1478 O O . ILE A 1 186 ? 9.784 -2.912 -12.324 1.00 94.19 186 ILE A O 1
ATOM 1482 N N . MET A 1 187 ? 9.816 -2.903 -10.089 1.00 92.88 187 MET A N 1
ATOM 1483 C CA . MET A 1 187 ? 11.151 -2.301 -10.000 1.00 92.88 187 MET A CA 1
ATOM 1484 C C . MET A 1 187 ? 12.233 -3.226 -10.576 1.00 92.88 187 MET A C 1
ATOM 1486 O O . MET A 1 187 ? 13.134 -2.740 -11.256 1.00 92.88 187 MET A O 1
ATOM 1490 N N . SER A 1 188 ? 12.128 -4.545 -10.377 1.00 89.88 188 SER A N 1
ATOM 1491 C CA . SER A 1 188 ? 13.086 -5.523 -10.922 1.00 89.88 188 SER A CA 1
ATOM 1492 C C . SER A 1 188 ? 13.208 -5.493 -12.463 1.00 89.88 188 SER A C 1
ATOM 1494 O O . SER A 1 188 ? 14.315 -5.263 -12.958 1.00 89.88 188 SER A O 1
ATOM 1496 N N . PRO A 1 189 ? 12.126 -5.642 -13.260 1.00 89.19 189 PRO A N 1
ATOM 1497 C CA . PRO A 1 189 ? 12.212 -5.542 -14.716 1.00 89.19 189 PRO A CA 1
ATOM 1498 C C . PRO A 1 189 ? 12.613 -4.138 -15.192 1.00 89.19 189 PRO A C 1
ATOM 1500 O O . PRO A 1 189 ? 13.331 -4.021 -16.181 1.00 89.19 189 PRO A O 1
ATOM 1503 N N . MET A 1 190 ? 12.238 -3.065 -14.484 1.00 89.81 190 MET A N 1
ATOM 1504 C CA . MET A 1 190 ? 12.697 -1.709 -14.823 1.00 89.81 190 MET A CA 1
ATOM 1505 C C . MET A 1 190 ? 14.217 -1.546 -14.668 1.00 89.81 190 MET A C 1
ATOM 1507 O O . MET A 1 190 ? 14.860 -0.929 -15.520 1.00 89.81 190 MET A O 1
ATOM 1511 N N . ILE A 1 191 ? 14.802 -2.112 -13.607 1.00 88.44 191 ILE A N 1
ATOM 1512 C CA . ILE A 1 191 ? 16.258 -2.141 -13.409 1.00 88.44 191 ILE A CA 1
ATOM 1513 C C . ILE A 1 191 ? 16.920 -2.979 -14.508 1.00 88.44 191 ILE A C 1
ATOM 1515 O O . ILE A 1 191 ? 17.906 -2.528 -15.089 1.00 88.44 191 ILE A O 1
ATOM 1519 N N . ASN A 1 192 ? 16.342 -4.131 -14.866 1.00 85.69 192 ASN A N 1
ATOM 1520 C CA . ASN A 1 192 ? 16.834 -4.964 -15.970 1.00 85.69 192 ASN A CA 1
ATOM 1521 C C . ASN A 1 192 ? 16.865 -4.222 -17.306 1.00 85.69 192 ASN A C 1
ATOM 1523 O O . ASN A 1 192 ? 17.878 -4.278 -17.994 1.00 85.69 192 ASN A O 1
ATOM 1527 N N . ILE A 1 193 ? 15.814 -3.471 -17.648 1.00 85.12 193 ILE A N 1
ATOM 1528 C CA . ILE A 1 193 ? 15.792 -2.648 -18.869 1.00 85.12 193 ILE A CA 1
ATOM 1529 C C . ILE A 1 193 ? 16.982 -1.680 -18.889 1.00 85.12 193 ILE A C 1
ATOM 1531 O O . ILE A 1 193 ? 17.639 -1.513 -19.920 1.00 85.12 193 ILE A O 1
ATOM 1535 N N . ARG A 1 194 ? 17.301 -1.048 -17.751 1.00 83.75 194 ARG A N 1
ATOM 1536 C CA . ARG A 1 194 ? 18.453 -0.135 -17.662 1.00 83.75 194 ARG A CA 1
ATOM 1537 C C . ARG A 1 194 ? 19.785 -0.852 -17.711 1.00 83.75 194 ARG A C 1
ATOM 1539 O O . ARG A 1 194 ? 20.694 -0.358 -18.370 1.00 83.75 194 ARG A O 1
ATOM 1546 N N . PHE A 1 195 ? 19.882 -2.009 -17.077 1.00 82.12 195 PHE A N 1
ATOM 1547 C CA . PHE A 1 195 ? 21.066 -2.846 -17.137 1.00 82.12 195 PHE A CA 1
ATOM 1548 C C . PHE A 1 195 ? 21.356 -3.308 -18.571 1.00 82.12 195 PHE A C 1
ATOM 1550 O O . PHE A 1 195 ? 22.451 -3.087 -19.082 1.00 82.12 195 PHE A O 1
ATOM 1557 N N . SER A 1 196 ? 20.355 -3.847 -19.272 1.00 80.75 196 SER A N 1
ATOM 1558 C CA . SER A 1 196 ? 20.482 -4.262 -20.672 1.00 80.75 196 SER A CA 1
ATOM 1559 C C . SER A 1 196 ? 20.843 -3.096 -21.594 1.00 80.75 196 SER A C 1
ATOM 1561 O O . SER A 1 196 ? 21.647 -3.272 -22.508 1.00 80.75 196 SER A O 1
ATOM 1563 N N . ALA A 1 197 ? 20.306 -1.899 -21.333 1.00 79.56 197 ALA A N 1
ATOM 1564 C CA . ALA A 1 197 ? 20.681 -0.690 -22.062 1.00 79.56 197 ALA A CA 1
ATOM 1565 C C . ALA A 1 197 ? 22.138 -0.262 -21.804 1.00 79.56 197 ALA A C 1
ATOM 1567 O O . ALA A 1 197 ? 22.798 0.216 -22.726 1.00 79.56 197 ALA A O 1
ATOM 1568 N N . ALA A 1 198 ? 22.641 -0.433 -20.578 1.00 77.50 198 ALA A N 1
ATOM 1569 C CA . ALA A 1 198 ? 24.013 -0.089 -20.211 1.00 77.50 198 ALA A CA 1
ATOM 1570 C C . ALA A 1 198 ? 25.043 -1.078 -20.783 1.00 77.50 198 ALA A C 1
ATOM 1572 O O . ALA A 1 198 ? 26.091 -0.652 -21.264 1.00 77.50 198 ALA A O 1
ATOM 1573 N N . GLU A 1 199 ? 24.747 -2.383 -20.770 1.00 75.19 199 GLU A N 1
ATOM 1574 C CA . GLU A 1 199 ? 25.675 -3.419 -21.248 1.00 75.19 199 GLU A CA 1
ATOM 1575 C C . GLU A 1 199 ? 25.539 -3.742 -22.754 1.00 75.19 199 GLU A C 1
ATOM 1577 O O . GLU A 1 199 ? 26.328 -4.524 -23.278 1.00 75.19 199 GLU A O 1
ATOM 1582 N N . GLN A 1 200 ? 24.572 -3.148 -23.469 1.00 75.06 200 GLN A N 1
ATOM 1583 C CA . GLN A 1 200 ? 24.312 -3.376 -24.907 1.00 75.06 200 GLN A CA 1
ATOM 1584 C C . GLN A 1 200 ? 24.094 -4.858 -25.295 1.00 75.06 200 GLN A C 1
ATOM 1586 O O . GLN A 1 200 ? 24.323 -5.248 -26.438 1.00 75.06 200 GLN A O 1
ATOM 1591 N N . ILE A 1 201 ? 23.655 -5.704 -24.356 1.00 66.81 201 ILE A N 1
ATOM 1592 C C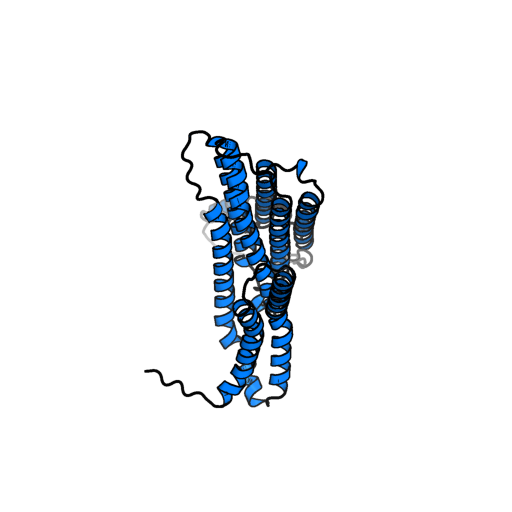A . ILE A 1 201 ? 23.619 -7.172 -24.534 1.00 66.81 201 ILE A CA 1
ATOM 1593 C C . ILE A 1 201 ? 22.479 -7.635 -25.458 1.00 66.81 201 ILE A C 1
ATOM 1595 O O . ILE A 1 201 ? 22.575 -8.691 -26.081 1.00 66.81 201 ILE A O 1
ATOM 1599 N N . VAL A 1 202 ? 21.392 -6.867 -25.561 1.00 65.19 202 VAL A N 1
ATOM 1600 C CA . VAL A 1 202 ? 20.142 -7.235 -26.255 1.00 65.19 202 VAL A CA 1
ATOM 1601 C C . VAL A 1 202 ? 19.561 -5.968 -26.903 1.00 65.19 202 VAL A C 1
ATOM 1603 O O . VAL A 1 202 ? 19.838 -4.876 -26.393 1.00 65.19 202 VAL A O 1
ATOM 1606 N N . PRO A 1 203 ? 18.765 -6.038 -27.996 1.00 69.56 203 PRO A N 1
ATOM 1607 C CA . PRO A 1 203 ? 17.929 -4.906 -28.397 1.00 69.56 203 PRO A CA 1
ATOM 1608 C C . PRO A 1 203 ? 17.191 -4.358 -27.173 1.00 69.56 203 PRO A C 1
ATOM 1610 O O . PRO A 1 203 ? 16.518 -5.107 -26.471 1.00 69.56 203 PRO A O 1
ATOM 1613 N N . VAL A 1 204 ? 17.389 -3.067 -26.896 1.00 64.62 204 VAL A N 1
ATOM 1614 C CA . VAL A 1 204 ? 16.871 -2.402 -25.698 1.00 64.62 204 VAL A CA 1
ATOM 1615 C C . VAL A 1 204 ? 15.357 -2.572 -25.661 1.00 64.62 204 VAL A C 1
ATOM 1617 O O . VAL A 1 204 ? 14.642 -1.975 -26.467 1.00 64.62 204 VAL A O 1
ATOM 1620 N N . GLU A 1 205 ? 14.881 -3.407 -24.739 1.00 69.88 205 GLU A N 1
ATOM 1621 C CA . GLU A 1 205 ? 13.456 -3.575 -24.497 1.00 69.88 205 GLU A CA 1
ATOM 1622 C C . GLU A 1 205 ? 12.895 -2.223 -24.049 1.00 69.88 205 GLU A C 1
ATOM 1624 O O . GLU A 1 205 ? 13.406 -1.572 -23.132 1.00 69.88 205 GLU A O 1
ATOM 1629 N N . THR A 1 206 ? 11.895 -1.734 -24.774 1.00 76.88 206 THR A N 1
ATOM 1630 C CA . THR A 1 206 ? 11.306 -0.427 -24.500 1.00 76.88 206 THR A CA 1
ATOM 1631 C C . THR A 1 206 ? 10.471 -0.494 -23.231 1.00 76.88 206 THR A C 1
ATOM 1633 O O . THR A 1 206 ? 9.758 -1.468 -23.007 1.00 76.88 206 THR A O 1
ATOM 1636 N N . LEU A 1 207 ? 10.514 0.566 -22.421 1.00 81.88 207 LEU A N 1
ATOM 1637 C CA . LEU A 1 207 ? 9.666 0.685 -21.239 1.00 81.88 207 LEU A CA 1
ATOM 1638 C C . LEU A 1 207 ? 8.187 0.559 -21.639 1.00 81.88 207 LEU A C 1
ATOM 1640 O O . LEU A 1 207 ? 7.646 1.431 -22.319 1.00 81.88 207 LEU A O 1
ATOM 1644 N N . HIS A 1 208 ? 7.537 -0.516 -21.199 1.00 86.00 208 HIS A N 1
ATOM 1645 C CA . HIS A 1 208 ? 6.111 -0.715 -21.427 1.00 86.00 208 HIS A CA 1
ATOM 1646 C C . HIS A 1 208 ? 5.290 0.287 -20.606 1.00 86.00 208 HIS A C 1
ATOM 1648 O O . HIS A 1 208 ? 5.588 0.538 -19.434 1.00 86.00 208 HIS A O 1
ATOM 1654 N N . SER A 1 209 ? 4.216 0.819 -21.202 1.00 86.25 209 SER A N 1
ATOM 1655 C CA . SER A 1 209 ? 3.263 1.714 -20.520 1.00 86.25 209 SER A CA 1
ATOM 1656 C C . SER A 1 209 ? 2.764 1.128 -19.199 1.00 86.25 209 SER A C 1
ATOM 1658 O O . SER A 1 209 ? 2.627 1.829 -18.193 1.00 86.25 209 SER A O 1
ATOM 1660 N N . ASP A 1 210 ? 2.562 -0.188 -19.185 1.00 90.56 210 ASP A N 1
ATOM 1661 C CA . ASP A 1 210 ? 2.058 -0.924 -18.032 1.00 90.56 210 ASP A CA 1
ATOM 1662 C C . ASP A 1 210 ? 3.022 -0.858 -16.848 1.00 90.56 210 ASP A C 1
ATOM 1664 O O . ASP A 1 210 ? 2.580 -0.699 -15.713 1.00 90.56 210 ASP A O 1
ATOM 1668 N N . TYR A 1 211 ? 4.339 -0.871 -17.089 1.00 92.31 211 TYR A N 1
ATOM 1669 C CA . TYR A 1 211 ? 5.336 -0.790 -16.016 1.00 92.31 211 TYR A CA 1
ATOM 1670 C C . TYR A 1 211 ? 5.270 0.559 -15.312 1.00 92.31 211 TYR A C 1
ATOM 1672 O O . TYR A 1 211 ? 5.275 0.634 -14.082 1.00 92.31 211 TYR A O 1
ATOM 1680 N N . LYS A 1 212 ? 5.110 1.628 -16.097 1.00 92.56 212 LYS A N 1
ATOM 1681 C CA . LYS A 1 212 ? 4.884 2.975 -15.579 1.00 92.56 212 LYS A CA 1
ATOM 1682 C C . LYS A 1 212 ? 3.613 3.035 -14.733 1.00 92.56 212 LYS A C 1
ATOM 1684 O O . LYS A 1 212 ? 3.655 3.493 -13.591 1.00 92.56 212 LYS A O 1
ATOM 1689 N N . ASN A 1 213 ? 2.496 2.562 -15.277 1.00 93.44 213 ASN A N 1
ATOM 1690 C CA . ASN A 1 213 ? 1.199 2.639 -14.607 1.00 93.44 213 ASN A CA 1
ATOM 1691 C C . ASN A 1 213 ? 1.178 1.818 -13.309 1.00 93.44 213 ASN A C 1
ATOM 1693 O O . ASN A 1 213 ? 0.676 2.300 -12.294 1.00 93.44 213 ASN A O 1
ATOM 1697 N N . ILE A 1 214 ? 1.774 0.621 -13.311 1.00 95.25 214 ILE A N 1
ATOM 1698 C CA . ILE A 1 214 ? 1.902 -0.224 -12.117 1.00 95.25 214 ILE A CA 1
ATOM 1699 C C . ILE A 1 214 ? 2.801 0.451 -11.080 1.00 95.25 214 ILE A C 1
ATOM 1701 O O . ILE A 1 214 ? 2.428 0.487 -9.909 1.00 95.25 214 ILE A O 1
ATOM 1705 N N . TYR A 1 215 ? 3.935 1.034 -11.479 1.00 95.56 215 TYR A N 1
ATOM 1706 C CA . TYR A 1 215 ? 4.849 1.720 -10.560 1.00 95.56 215 TYR A CA 1
ATOM 1707 C C . TYR A 1 215 ? 4.172 2.899 -9.847 1.00 95.56 215 TYR A C 1
ATOM 1709 O O . TYR A 1 215 ? 4.107 2.930 -8.616 1.00 95.56 215 TYR A O 1
ATOM 1717 N N . PHE A 1 216 ? 3.608 3.848 -10.602 1.00 95.25 216 PHE A N 1
ATOM 1718 C CA . PHE A 1 216 ? 2.961 5.025 -10.012 1.00 95.25 216 PHE A CA 1
ATOM 1719 C C . PHE A 1 216 ? 1.651 4.685 -9.305 1.00 95.25 216 PHE A C 1
ATOM 1721 O O . PHE A 1 216 ? 1.361 5.264 -8.259 1.00 95.25 216 PHE A O 1
ATOM 1728 N N . GLY A 1 217 ? 0.875 3.740 -9.842 1.00 95.88 217 GLY A N 1
ATOM 1729 C CA . GLY A 1 217 ? -0.346 3.254 -9.209 1.00 95.88 217 GLY A CA 1
ATOM 1730 C C . GLY A 1 217 ? -0.056 2.616 -7.855 1.00 95.88 217 GLY A C 1
ATOM 1731 O O . GLY A 1 217 ? -0.676 2.984 -6.860 1.00 95.88 217 GLY A O 1
ATOM 1732 N N . SER A 1 218 ? 0.941 1.731 -7.793 1.00 96.75 218 SER A N 1
ATOM 1733 C CA . SER A 1 218 ? 1.356 1.077 -6.549 1.00 96.75 218 SER A CA 1
ATOM 1734 C C . SER A 1 218 ? 1.873 2.090 -5.533 1.00 96.75 218 SER A C 1
ATOM 1736 O O . SER A 1 218 ? 1.406 2.110 -4.397 1.00 96.75 218 SER A O 1
ATOM 1738 N N . LEU A 1 219 ? 2.767 2.993 -5.953 1.00 95.69 219 LEU A N 1
ATOM 1739 C CA . LEU A 1 219 ? 3.290 4.038 -5.076 1.00 95.69 219 LEU A CA 1
ATOM 1740 C C . LEU A 1 219 ? 2.154 4.919 -4.530 1.00 95.69 219 LEU A C 1
ATOM 1742 O O . LEU A 1 219 ? 2.059 5.115 -3.323 1.00 95.69 219 LEU A O 1
ATOM 1746 N N . GLY A 1 220 ? 1.245 5.391 -5.386 1.00 94.38 220 GLY A N 1
ATOM 1747 C CA . GLY A 1 220 ? 0.097 6.202 -4.972 1.00 94.38 220 GLY A CA 1
ATOM 1748 C C . GLY A 1 220 ? -0.825 5.481 -3.982 1.00 94.38 220 GLY A C 1
ATOM 1749 O O . GLY A 1 220 ? -1.242 6.077 -2.988 1.00 94.38 220 GLY A O 1
ATOM 1750 N N . VAL A 1 221 ? -1.099 4.189 -4.197 1.00 95.88 221 VAL A N 1
ATOM 1751 C CA . VAL A 1 221 ? -1.896 3.373 -3.264 1.00 95.88 221 VAL A CA 1
ATOM 1752 C C . VAL A 1 221 ? -1.191 3.214 -1.915 1.00 95.88 221 VAL A C 1
ATOM 1754 O O . VAL A 1 221 ? -1.851 3.374 -0.889 1.00 95.88 221 VAL A O 1
ATOM 1757 N N . CYS A 1 222 ? 0.130 2.990 -1.878 1.00 95.75 222 CYS A N 1
ATOM 1758 C CA . CYS A 1 222 ? 0.878 2.941 -0.615 1.00 95.75 222 CYS A CA 1
ATOM 1759 C C . CYS A 1 222 ? 0.664 4.222 0.207 1.00 95.75 222 CYS A C 1
ATOM 1761 O O . CYS A 1 222 ? 0.340 4.160 1.393 1.00 95.75 222 CYS A O 1
ATOM 1763 N N . TYR A 1 223 ? 0.772 5.387 -0.436 1.00 93.12 223 TYR A N 1
ATOM 1764 C CA . TYR A 1 223 ? 0.570 6.689 0.202 1.00 93.12 223 TYR A CA 1
ATOM 1765 C C . TYR A 1 223 ? -0.852 6.918 0.703 1.00 93.12 223 TYR A C 1
ATOM 1767 O O . TYR A 1 223 ? -1.044 7.395 1.826 1.00 93.12 223 TYR A O 1
ATOM 1775 N N . LEU A 1 224 ? -1.847 6.536 -0.098 1.00 93.06 224 LEU A N 1
ATOM 1776 C CA . LEU A 1 224 ? -3.247 6.602 0.301 1.00 93.06 224 LEU A CA 1
ATOM 1777 C C . LEU A 1 224 ? -3.505 5.742 1.546 1.00 93.06 224 LEU A C 1
ATOM 1779 O O . LEU A 1 224 ? -4.157 6.191 2.491 1.00 93.06 224 LEU A O 1
ATOM 1783 N N . CYS A 1 225 ? -2.957 4.526 1.570 1.00 94.88 225 CYS A N 1
ATOM 1784 C CA . CYS A 1 225 ? -3.069 3.625 2.707 1.00 94.88 225 CYS A CA 1
ATOM 1785 C C . CYS A 1 225 ? -2.346 4.169 3.943 1.00 94.88 225 CYS A C 1
ATOM 1787 O O . CYS A 1 225 ? -2.929 4.138 5.023 1.00 94.88 225 CYS A O 1
ATOM 1789 N N . PHE A 1 226 ? -1.143 4.740 3.816 1.00 92.44 226 PHE A N 1
ATOM 1790 C CA . PHE A 1 226 ? -0.471 5.396 4.945 1.00 92.44 226 PHE A CA 1
ATOM 1791 C C . PHE A 1 226 ? -1.298 6.544 5.526 1.00 92.44 226 PHE A C 1
ATOM 1793 O O . PHE A 1 226 ? -1.419 6.655 6.748 1.00 92.44 226 PHE A O 1
ATOM 1800 N N . ALA A 1 227 ? -1.910 7.370 4.671 1.00 89.75 227 ALA A N 1
ATOM 1801 C CA . ALA A 1 227 ? -2.802 8.439 5.112 1.00 89.75 227 ALA A CA 1
ATOM 1802 C C . ALA A 1 227 ? -3.997 7.878 5.895 1.00 89.75 227 ALA A C 1
ATOM 1804 O O . ALA A 1 227 ? -4.296 8.342 6.996 1.00 89.75 227 ALA A O 1
ATOM 1805 N N . ALA A 1 228 ? -4.652 6.847 5.356 1.00 91.44 228 ALA A N 1
ATOM 1806 C CA . ALA A 1 228 ? -5.802 6.209 5.986 1.00 91.44 228 ALA A CA 1
ATOM 1807 C C . ALA A 1 228 ? -5.439 5.558 7.330 1.00 91.44 228 ALA A C 1
ATOM 1809 O O . ALA A 1 228 ? -6.126 5.783 8.329 1.00 91.44 228 ALA A O 1
ATOM 1810 N N . LEU A 1 229 ? -4.330 4.815 7.387 1.00 91.19 229 LEU A N 1
ATOM 1811 C CA . LEU A 1 229 ? -3.828 4.210 8.621 1.00 91.19 229 LEU A CA 1
ATOM 1812 C C . LEU A 1 229 ? -3.520 5.278 9.667 1.00 91.19 229 LEU A C 1
ATOM 1814 O O . LEU A 1 229 ? -3.921 5.134 10.821 1.00 91.19 229 LEU A O 1
ATOM 1818 N N . LYS A 1 230 ? -2.894 6.392 9.279 1.00 87.25 230 LYS A N 1
ATOM 1819 C CA . LYS A 1 230 ? -2.615 7.501 10.197 1.00 87.25 230 LYS A CA 1
ATOM 1820 C C . LYS A 1 230 ? -3.895 8.135 10.759 1.00 87.25 230 LYS A C 1
ATOM 1822 O O . LYS A 1 230 ? -3.930 8.424 11.949 1.00 87.25 230 LYS A O 1
ATOM 1827 N N . ILE A 1 231 ? -4.947 8.299 9.948 1.00 88.06 231 ILE A N 1
ATOM 1828 C CA . ILE A 1 231 ? -6.260 8.828 10.384 1.00 88.06 231 ILE A CA 1
ATOM 1829 C C . ILE A 1 231 ? -6.961 7.878 11.368 1.00 88.06 231 ILE A C 1
ATOM 1831 O O . ILE A 1 231 ? -7.678 8.316 12.271 1.00 88.06 231 ILE A O 1
ATOM 1835 N N . LEU A 1 232 ? -6.790 6.566 11.192 1.00 89.62 232 LEU A N 1
ATOM 1836 C CA . LEU A 1 232 ? -7.413 5.565 12.061 1.00 89.62 232 LEU A CA 1
ATOM 1837 C C . LEU A 1 232 ? -6.796 5.536 13.467 1.00 89.62 232 LEU A C 1
ATOM 1839 O O . LEU A 1 232 ? -7.498 5.220 14.437 1.00 89.62 232 LEU A O 1
ATOM 1843 N N . HIS A 1 233 ? -5.516 5.885 13.585 1.00 88.38 233 HIS A N 1
ATOM 1844 C CA . HIS A 1 233 ? -4.815 6.002 14.859 1.00 88.38 233 HIS A CA 1
ATOM 1845 C C . HIS A 1 233 ? -5.251 7.250 15.637 1.00 88.38 233 HIS A C 1
ATOM 1847 O O . HIS A 1 233 ? -5.406 8.333 15.080 1.00 88.38 233 HIS A O 1
ATOM 1853 N N . GLN A 1 234 ? -5.444 7.112 16.954 1.00 81.69 234 GLN A N 1
ATOM 1854 C CA . GLN A 1 234 ? -5.674 8.269 17.821 1.00 81.69 234 GLN A CA 1
ATOM 1855 C C . GLN A 1 234 ? -4.353 8.766 18.398 1.00 81.69 234 GLN A C 1
ATOM 1857 O O . GLN A 1 234 ? -3.733 8.103 19.238 1.00 81.69 234 GLN A O 1
ATOM 1862 N N . GLU A 1 235 ? -3.963 9.965 17.976 1.00 76.06 235 GLU A N 1
ATOM 1863 C CA . GLU A 1 235 ? -2.898 10.727 18.618 1.00 76.06 235 GLU A CA 1
ATOM 1864 C C . GLU A 1 235 ? -3.368 11.203 20.000 1.00 76.06 235 GLU A C 1
ATOM 1866 O O . GLU A 1 235 ? -4.565 11.394 20.248 1.00 76.06 235 GLU A O 1
ATOM 1871 N N . HIS A 1 236 ? -2.426 11.331 20.935 1.00 67.38 236 HIS A N 1
ATOM 1872 C CA . HIS A 1 236 ? -2.728 11.822 22.274 1.00 67.38 236 HIS A CA 1
ATOM 1873 C C . HIS A 1 236 ? -3.358 13.218 22.147 1.00 67.38 236 HIS A C 1
ATOM 1875 O O . HIS A 1 236 ? -2.789 14.046 21.435 1.00 67.38 236 HIS A O 1
ATOM 1881 N N . PRO A 1 237 ? -4.505 13.514 22.794 1.00 65.19 237 PRO A N 1
ATOM 1882 C CA . PRO A 1 237 ? -4.978 14.889 22.851 1.00 65.19 237 PRO A CA 1
ATOM 1883 C C . PRO A 1 237 ? -3.852 15.721 23.455 1.00 65.19 237 PRO A C 1
ATOM 1885 O O . PRO A 1 237 ? -3.352 15.364 24.530 1.00 65.19 237 PRO A O 1
ATOM 1888 N N . ASP A 1 238 ? -3.416 16.750 22.722 1.00 58.94 238 ASP A N 1
ATOM 1889 C CA . ASP A 1 238 ? -2.343 17.637 23.148 1.00 58.94 238 ASP A CA 1
ATOM 1890 C C . ASP A 1 238 ? -2.637 18.067 24.584 1.00 58.94 238 ASP A C 1
ATOM 1892 O O . ASP A 1 238 ? -3.608 18.770 24.858 1.00 58.94 238 ASP A O 1
ATOM 1896 N N . GLN A 1 239 ? -1.787 17.652 25.524 1.00 55.66 239 GLN A N 1
ATOM 1897 C CA . GLN A 1 239 ? -1.815 18.175 26.887 1.00 55.66 239 GLN A CA 1
ATOM 1898 C C . GLN A 1 239 ? -1.229 19.591 26.914 1.00 55.66 239 GLN A C 1
ATOM 1900 O O . GLN A 1 239 ? -0.561 19.959 27.878 1.00 55.66 239 GLN A O 1
ATOM 1905 N N . THR A 1 240 ? -1.400 20.392 25.854 1.00 56.47 240 THR A N 1
ATOM 1906 C CA . THR A 1 240 ? -1.125 21.817 25.956 1.00 56.47 240 THR A CA 1
ATOM 1907 C C . THR A 1 240 ? -2.080 22.329 27.027 1.00 56.47 240 THR A C 1
ATOM 1909 O O . THR A 1 240 ? -3.294 22.279 26.830 1.00 56.47 240 THR A O 1
ATOM 1912 N N . PRO A 1 241 ? -1.573 22.740 28.208 1.00 52.16 241 PRO A N 1
ATOM 1913 C CA . PRO A 1 241 ? -2.443 23.332 29.201 1.00 52.16 241 PRO A CA 1
ATOM 1914 C C . PRO A 1 241 ? -3.090 24.514 28.501 1.00 52.16 241 PRO A C 1
ATOM 1916 O O . PRO A 1 241 ? -2.379 25.375 27.971 1.00 52.16 241 PRO A O 1
ATOM 1919 N N . ASP A 1 242 ? -4.416 24.491 28.426 1.00 56.81 242 ASP A N 1
ATOM 1920 C CA . ASP A 1 242 ? -5.206 25.584 27.897 1.00 56.81 242 ASP A CA 1
ATOM 1921 C C . ASP A 1 242 ? -4.837 26.819 28.723 1.00 56.81 242 ASP A C 1
ATOM 1923 O O . ASP A 1 242 ? -5.325 27.022 29.836 1.00 56.81 242 ASP A O 1
ATOM 1927 N N . LYS A 1 243 ? -3.878 27.610 28.221 1.00 57.19 243 LYS A N 1
ATOM 1928 C CA . LYS A 1 243 ? -3.381 28.816 28.899 1.00 57.19 243 LYS A CA 1
ATOM 1929 C C . LYS A 1 243 ? -4.515 29.813 29.126 1.00 57.19 243 LYS A C 1
ATOM 1931 O O . LYS A 1 243 ? -4.374 30.714 29.940 1.00 57.19 243 LYS A O 1
ATOM 1936 N N . THR A 1 244 ? -5.639 29.618 28.445 1.00 61.66 244 THR A N 1
ATOM 1937 C CA . THR A 1 244 ? -6.869 30.390 28.567 1.00 61.66 244 THR A CA 1
ATOM 1938 C C . THR A 1 244 ? -7.646 30.090 29.858 1.00 61.66 244 THR A C 1
ATOM 1940 O O . THR A 1 244 ? -8.577 30.821 30.180 1.00 61.66 244 THR A O 1
ATOM 1943 N N . LYS A 1 245 ? -7.269 29.059 30.635 1.00 54.94 245 LYS A N 1
ATOM 1944 C CA . LYS A 1 245 ? -7.898 28.710 31.924 1.00 54.94 245 LYS A CA 1
ATOM 1945 C C . LYS A 1 245 ? -6.901 28.508 33.061 1.00 54.94 245 LYS A C 1
ATOM 1947 O O . LYS A 1 245 ? -7.146 27.699 33.954 1.00 54.94 245 LYS A O 1
ATOM 1952 N N . GLN A 1 246 ? -5.784 29.232 33.072 1.00 55.88 246 GLN A N 1
ATOM 1953 C CA . GLN A 1 246 ? -5.130 29.469 34.355 1.00 55.88 246 GLN A CA 1
ATOM 1954 C C . GLN A 1 246 ? -5.941 30.575 35.041 1.00 55.88 246 GLN A C 1
ATOM 1956 O O . GLN A 1 246 ? -5.894 31.706 34.562 1.00 55.88 246 GLN A O 1
ATOM 1961 N N . PRO A 1 247 ? -6.749 30.279 36.081 1.00 59.81 247 PRO A N 1
ATOM 1962 C CA . PRO A 1 247 ? -7.320 31.350 36.878 1.00 59.81 247 PRO A CA 1
ATOM 1963 C C . PRO A 1 247 ? -6.150 32.201 37.358 1.00 59.81 247 PRO A C 1
ATOM 1965 O O . PRO A 1 247 ? -5.139 31.651 37.805 1.00 59.81 247 PRO A O 1
ATOM 1968 N N . ASP A 1 248 ? -6.275 33.518 37.217 1.00 62.50 248 ASP A N 1
ATOM 1969 C CA . ASP A 1 248 ? -5.394 34.484 37.854 1.00 62.50 248 ASP A CA 1
ATOM 1970 C C . ASP A 1 248 ? -5.422 34.208 39.362 1.00 62.50 248 ASP A C 1
ATOM 1972 O O . ASP A 1 248 ? -6.179 34.821 40.115 1.00 62.50 248 ASP A O 1
ATOM 1976 N N . ASN A 1 249 ? -4.591 33.276 39.829 1.00 58.22 249 ASN A N 1
ATOM 1977 C CA . ASN A 1 249 ? -4.173 33.211 41.214 1.00 58.22 249 ASN A CA 1
ATOM 1978 C C . ASN A 1 249 ? -3.280 34.434 41.407 1.00 58.22 249 ASN A C 1
ATOM 1980 O O . ASN A 1 249 ? -2.052 34.347 41.435 1.00 58.22 249 ASN A O 1
ATOM 1984 N N . LYS A 1 250 ? -3.928 35.602 41.497 1.00 55.41 250 LYS A N 1
ATOM 1985 C CA . LYS A 1 250 ? -3.391 36.765 42.178 1.00 55.41 250 LYS A CA 1
ATOM 1986 C C . LYS A 1 250 ? -2.971 36.248 43.541 1.00 55.41 250 LYS A C 1
ATOM 1988 O O . LYS A 1 250 ? -3.817 35.944 44.378 1.00 55.41 250 LYS A O 1
ATOM 1993 N N . LEU A 1 251 ? -1.660 36.088 43.708 1.00 57.22 251 LEU A N 1
ATOM 1994 C CA . LEU A 1 251 ? -1.027 35.995 45.008 1.00 57.22 251 LEU A CA 1
ATOM 1995 C C . LEU A 1 251 ? -1.612 37.130 45.850 1.00 57.22 251 LEU A C 1
ATOM 1997 O O . LEU A 1 251 ? -1.280 38.298 45.649 1.00 57.22 251 LEU A O 1
ATOM 2001 N N . SER A 1 252 ? -2.513 36.792 46.768 1.00 58.97 252 SER A N 1
ATOM 2002 C CA . SER A 1 252 ? -2.738 37.605 47.947 1.00 58.97 252 SER A CA 1
ATOM 2003 C C . SER A 1 252 ? -1.484 37.438 48.790 1.00 58.97 252 SER A C 1
ATOM 2005 O O . SER A 1 252 ? -1.336 36.481 49.552 1.00 58.97 252 SER A O 1
ATOM 2007 N N . ASP A 1 253 ? -0.547 38.339 48.543 1.00 56.09 253 ASP A N 1
ATOM 2008 C CA . ASP A 1 253 ? 0.657 38.551 49.318 1.00 56.09 253 ASP A CA 1
ATOM 2009 C C . ASP A 1 253 ? 0.218 39.046 50.699 1.00 56.09 253 ASP A C 1
ATOM 2011 O O . ASP A 1 253 ? -0.068 40.222 50.909 1.00 56.09 253 ASP A O 1
ATOM 2015 N N . ASN A 1 254 ? -0.001 38.110 51.616 1.00 60.62 254 ASN A N 1
ATOM 2016 C CA . ASN A 1 254 ? -0.215 38.416 53.019 1.00 60.62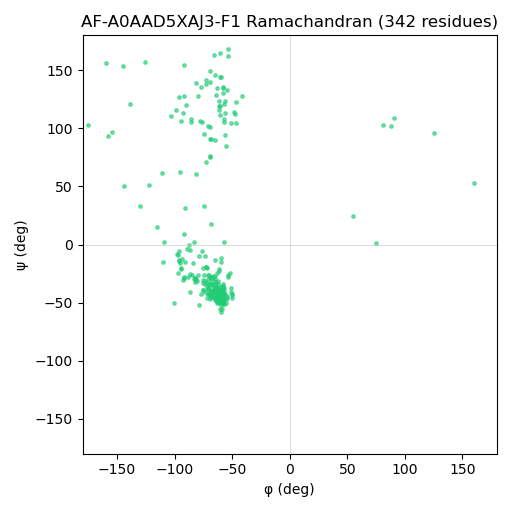 254 ASN A CA 1
ATOM 2017 C C . ASN A 1 254 ? 0.106 37.175 53.840 1.00 60.62 254 ASN A C 1
ATOM 2019 O O . ASN A 1 254 ? -0.750 36.315 54.028 1.00 60.62 254 ASN A O 1
ATOM 2023 N N . SER A 1 255 ? 1.348 37.088 54.320 1.00 52.31 255 SER A N 1
ATOM 2024 C CA . SER A 1 255 ? 1.658 36.765 55.719 1.00 52.31 255 SER A CA 1
ATOM 2025 C C . SER A 1 255 ? 3.161 36.864 55.959 1.00 52.31 255 SER A C 1
ATOM 2027 O O . SER A 1 255 ? 3.939 35.978 55.617 1.00 52.31 255 SER A O 1
ATOM 2029 N N . ARG A 1 256 ? 3.535 37.978 56.593 1.00 56.59 256 ARG A N 1
ATOM 2030 C CA . ARG A 1 256 ? 4.695 38.102 57.479 1.00 56.59 256 ARG A CA 1
ATOM 2031 C C . ARG A 1 256 ? 4.800 36.870 58.387 1.00 56.59 256 ARG A C 1
ATOM 2033 O O . ARG A 1 256 ? 3.848 36.557 59.094 1.00 56.59 256 ARG A O 1
ATOM 2040 N N . GLY A 1 257 ? 5.971 36.247 58.410 1.00 48.34 257 GLY A N 1
ATOM 2041 C CA . GLY A 1 257 ? 6.325 35.174 59.333 1.00 48.34 257 GLY A CA 1
ATOM 2042 C C . GLY A 1 257 ? 7.835 35.148 59.500 1.00 48.34 257 GLY A C 1
ATOM 2043 O O . GLY A 1 257 ? 8.550 34.654 58.639 1.00 48.34 257 GLY A O 1
ATOM 2044 N N . ASP A 1 258 ? 8.271 35.798 60.565 1.00 57.16 258 ASP A N 1
ATOM 2045 C CA . ASP A 1 258 ? 9.640 36.026 61.003 1.00 57.16 258 ASP A CA 1
ATOM 2046 C C . ASP A 1 258 ? 10.366 34.718 61.404 1.00 57.16 258 ASP A C 1
ATOM 2048 O O . ASP A 1 258 ? 9.736 33.713 61.726 1.00 57.16 258 ASP A O 1
ATOM 2052 N N . SER A 1 259 ? 11.697 34.822 61.472 1.00 50.81 259 SER A N 1
ATOM 2053 C CA . SER A 1 259 ? 12.626 34.047 62.307 1.00 50.81 259 SER A CA 1
ATOM 2054 C C . SER A 1 259 ? 13.248 32.748 61.765 1.00 50.81 259 SER A C 1
ATOM 2056 O O . SER A 1 259 ? 12.659 31.674 61.801 1.00 50.81 259 SER A O 1
ATOM 2058 N N . GLY A 1 260 ? 14.559 32.829 61.487 1.00 48.12 260 GLY A N 1
ATOM 2059 C CA . GLY A 1 260 ? 15.510 31.913 62.135 1.00 48.12 260 GLY A CA 1
ATOM 2060 C C . GLY A 1 260 ? 16.441 31.079 61.248 1.00 48.12 260 GLY A C 1
ATOM 2061 O O . GLY A 1 260 ? 16.120 29.953 60.903 1.00 48.12 260 GLY A O 1
ATOM 2062 N N . GLY A 1 261 ? 17.665 31.581 61.041 1.00 49.59 261 GLY A N 1
ATOM 2063 C CA . GLY A 1 261 ? 18.884 30.792 61.287 1.00 49.59 261 GLY A CA 1
ATOM 2064 C C . GLY A 1 261 ? 19.458 29.901 60.175 1.00 49.59 261 GLY A C 1
ATOM 2065 O O . GLY A 1 261 ? 19.080 28.748 60.039 1.00 49.59 261 GLY A O 1
ATOM 2066 N N . GLY A 1 262 ? 20.521 30.402 59.528 1.00 53.47 262 GLY A N 1
ATOM 2067 C CA . GLY A 1 262 ? 21.729 29.627 59.195 1.00 53.47 262 GLY A CA 1
ATOM 2068 C C . GLY A 1 262 ? 21.702 28.727 57.953 1.00 53.47 262 GLY A C 1
ATOM 2069 O O . GLY A 1 262 ? 21.239 27.594 58.008 1.00 53.47 262 GLY A O 1
ATOM 2070 N N . GLY A 1 263 ? 22.326 29.176 56.855 1.00 51.09 263 GLY A N 1
ATOM 2071 C CA . GLY A 1 263 ? 22.638 28.303 55.712 1.00 51.09 263 GLY A CA 1
ATOM 2072 C C . GLY A 1 263 ? 22.906 29.041 54.399 1.00 51.09 263 GLY A C 1
ATOM 2073 O O . GLY A 1 263 ? 22.255 28.765 53.395 1.00 51.09 263 GLY A O 1
ATOM 2074 N N . THR A 1 264 ? 23.817 30.016 54.403 1.00 55.56 264 THR A N 1
ATOM 2075 C CA . THR A 1 264 ? 23.897 31.066 53.371 1.00 55.56 264 THR A CA 1
ATOM 2076 C C . THR A 1 264 ? 24.724 30.747 52.115 1.00 55.56 264 THR A C 1
ATOM 2078 O O . THR A 1 264 ? 24.676 31.541 51.188 1.00 55.56 264 THR A O 1
ATOM 2081 N N . GLU A 1 265 ? 25.416 29.605 51.994 1.00 55.69 265 GLU A N 1
ATOM 2082 C CA . GLU A 1 265 ? 26.311 29.363 50.831 1.00 55.69 265 GLU A CA 1
ATOM 2083 C C . GLU A 1 265 ? 25.849 28.288 49.825 1.00 55.69 265 GLU A C 1
ATOM 2085 O O . GLU A 1 265 ? 26.319 28.258 48.690 1.00 55.69 265 GLU A O 1
ATOM 2090 N N . ILE A 1 266 ? 24.874 27.432 50.156 1.00 54.69 266 ILE A N 1
ATOM 2091 C CA . ILE A 1 266 ? 24.410 26.360 49.237 1.00 54.69 266 ILE A CA 1
ATOM 2092 C C . ILE A 1 266 ? 23.199 26.807 48.384 1.00 54.69 266 ILE A C 1
ATOM 2094 O O . ILE A 1 266 ? 22.836 26.164 47.394 1.00 54.69 266 ILE A O 1
ATOM 2098 N N . ALA A 1 267 ? 22.575 27.939 48.723 1.00 53.00 267 ALA A N 1
ATOM 2099 C CA . ALA A 1 267 ? 21.378 28.440 48.047 1.00 53.00 267 ALA A CA 1
ATOM 2100 C C . ALA A 1 267 ? 21.671 29.214 46.743 1.00 53.00 267 ALA A C 1
ATOM 2102 O O . ALA A 1 267 ? 20.852 29.167 45.820 1.00 53.00 267 ALA A O 1
ATOM 2103 N N . GLU A 1 268 ? 22.834 29.862 46.611 1.00 52.81 268 GLU A N 1
ATOM 2104 C CA . GLU A 1 268 ? 23.167 30.647 45.410 1.00 52.81 268 GLU A CA 1
ATOM 2105 C C . GLU A 1 268 ? 23.550 29.774 44.201 1.00 52.81 268 GLU A C 1
ATOM 2107 O O . GLU A 1 268 ? 23.159 30.076 43.068 1.00 52.81 268 GLU A O 1
ATOM 2112 N N . SER A 1 269 ? 24.195 28.618 44.410 1.00 52.34 269 SER A N 1
ATOM 2113 C CA . SER A 1 269 ? 24.573 27.718 43.303 1.00 52.34 269 SER A CA 1
ATOM 2114 C C . SER A 1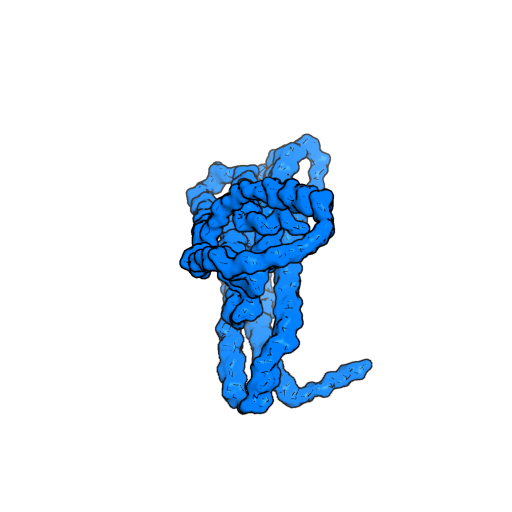 269 ? 23.359 27.053 42.632 1.00 52.34 269 SER A C 1
ATOM 2116 O O . SER A 1 269 ? 23.333 26.859 41.413 1.00 52.34 269 SER A O 1
ATOM 2118 N N . LYS A 1 270 ? 22.282 26.793 43.389 1.00 52.88 270 LYS A N 1
ATOM 2119 C CA . LYS A 1 270 ? 21.017 26.264 42.846 1.00 52.88 270 LYS A CA 1
ATOM 2120 C C . LYS A 1 270 ? 20.190 27.315 42.099 1.00 52.88 270 LYS A C 1
ATOM 2122 O O . LYS A 1 270 ? 19.344 26.942 41.281 1.00 52.88 270 LYS A O 1
ATOM 2127 N N . GLN A 1 271 ? 20.418 28.610 42.332 1.00 53.78 271 GLN A N 1
ATOM 2128 C CA . GLN A 1 271 ? 19.738 29.673 41.585 1.00 53.78 271 GLN A CA 1
ATOM 2129 C C . GLN A 1 271 ? 20.398 29.964 40.230 1.00 53.78 271 GLN A C 1
ATOM 2131 O O . GLN A 1 271 ? 19.681 30.240 39.264 1.00 53.78 271 GLN A O 1
ATOM 2136 N N . LEU A 1 272 ? 21.720 29.808 40.107 1.00 53.09 272 LEU A N 1
ATOM 2137 C CA . LEU A 1 272 ? 22.425 30.008 38.833 1.00 53.09 272 LEU A CA 1
ATOM 2138 C C . LEU A 1 272 ? 22.221 28.851 37.837 1.00 53.09 272 LEU A C 1
ATOM 2140 O O . LEU A 1 272 ? 22.100 29.095 36.636 1.00 53.09 272 LEU A O 1
ATOM 2144 N N . ILE A 1 273 ? 22.033 27.612 38.310 1.00 51.66 273 ILE A N 1
ATOM 2145 C CA . ILE A 1 273 ? 21.671 26.468 37.444 1.00 51.66 273 ILE A CA 1
ATOM 2146 C C . ILE A 1 273 ? 20.205 26.557 36.960 1.00 51.66 273 ILE A C 1
ATOM 2148 O O . ILE A 1 273 ? 19.836 25.989 35.931 1.00 51.66 273 ILE A O 1
ATOM 2152 N N . LYS A 1 274 ? 19.352 27.347 37.627 1.00 50.62 274 LYS A N 1
ATOM 2153 C CA . LYS A 1 274 ? 17.927 27.488 37.275 1.00 50.62 274 LYS A CA 1
ATOM 2154 C C . LYS A 1 274 ? 17.635 28.420 36.088 1.00 50.62 274 LYS A C 1
ATOM 2156 O O . LYS A 1 274 ? 16.496 28.432 35.620 1.00 50.62 274 LYS A O 1
ATOM 2161 N N . LYS A 1 275 ? 18.606 29.188 35.573 1.00 50.38 275 LYS A N 1
ATOM 2162 C CA . LYS A 1 275 ? 18.339 30.308 34.638 1.00 50.38 275 LYS A CA 1
ATOM 2163 C C . LYS A 1 275 ? 18.885 30.185 33.211 1.00 50.38 275 LYS A C 1
ATOM 2165 O O . LYS A 1 275 ? 18.824 31.152 32.459 1.00 50.38 275 LYS A O 1
ATOM 2170 N N . LYS A 1 276 ? 19.290 28.993 32.770 1.00 50.09 276 LYS A N 1
ATOM 2171 C CA . LYS A 1 276 ? 19.461 28.693 31.333 1.00 50.09 276 LYS A CA 1
ATOM 2172 C C . LYS A 1 276 ? 18.595 27.514 30.891 1.00 50.09 276 LYS A C 1
ATOM 2174 O O . LYS A 1 276 ? 19.053 26.599 30.217 1.00 50.09 276 LYS A O 1
ATOM 2179 N N . LYS A 1 277 ? 17.293 27.556 31.197 1.00 57.16 277 LYS A N 1
ATOM 2180 C CA . LYS A 1 277 ? 16.327 26.864 30.333 1.00 57.16 277 LYS A CA 1
ATOM 2181 C C . LYS A 1 277 ? 16.301 27.634 29.021 1.00 57.16 277 LYS A C 1
ATOM 2183 O O . LYS A 1 277 ? 15.582 28.622 28.901 1.00 57.16 277 LYS A O 1
ATOM 2188 N N . HIS A 1 278 ? 17.153 27.223 28.079 1.00 56.22 278 HIS A N 1
ATOM 2189 C CA . HIS A 1 278 ? 17.095 27.694 26.704 1.00 56.22 278 HIS A CA 1
ATOM 2190 C C . HIS A 1 278 ? 15.638 27.600 26.264 1.00 56.22 278 HIS A C 1
ATOM 2192 O O . HIS A 1 278 ? 15.066 26.512 26.186 1.00 56.22 278 HIS A O 1
ATOM 2198 N N . LYS A 1 279 ? 15.029 28.765 26.045 1.00 56.75 279 LYS A N 1
ATOM 2199 C CA . LYS A 1 279 ? 13.708 28.908 25.453 1.00 56.75 279 LYS A CA 1
ATOM 2200 C C . LYS A 1 279 ? 13.878 28.486 23.997 1.00 56.75 279 LYS A C 1
ATOM 2202 O O . LYS A 1 279 ? 14.066 29.321 23.123 1.00 56.75 279 LYS A O 1
ATOM 2207 N N . ARG A 1 280 ? 13.980 27.174 23.760 1.00 58.41 280 ARG A N 1
ATOM 2208 C CA . ARG A 1 280 ? 13.992 26.628 22.410 1.00 58.41 280 ARG A CA 1
ATOM 2209 C C . ARG A 1 280 ? 12.669 27.043 21.805 1.00 58.41 280 ARG A C 1
ATOM 2211 O O . ARG A 1 280 ? 11.613 26.752 22.373 1.00 58.41 280 ARG A O 1
ATOM 2218 N N . ASN A 1 281 ? 12.754 27.805 20.723 1.00 59.94 281 ASN A N 1
ATOM 2219 C CA . ASN A 1 281 ? 11.600 28.134 19.916 1.00 59.94 281 ASN A CA 1
ATOM 2220 C C . ASN A 1 281 ? 11.008 26.799 19.480 1.00 59.94 281 ASN A C 1
ATOM 2222 O O . ASN A 1 281 ? 11.610 26.093 18.676 1.00 59.94 281 ASN A O 1
ATOM 2226 N N . LYS A 1 282 ? 9.886 26.415 20.096 1.00 58.81 282 LYS A N 1
ATOM 2227 C CA . LYS A 1 282 ? 9.087 25.307 19.594 1.00 58.81 282 LYS A CA 1
ATOM 2228 C C . LYS A 1 282 ? 8.638 25.735 18.209 1.00 58.81 282 LYS A C 1
ATOM 2230 O O . LYS A 1 282 ? 8.003 26.785 18.079 1.00 58.81 282 LYS A O 1
ATOM 2235 N N . VAL A 1 283 ? 9.036 24.972 17.201 1.00 62.22 283 VAL A N 1
ATOM 2236 C CA . VAL A 1 283 ? 8.498 25.140 15.859 1.00 62.22 283 VAL A CA 1
ATOM 2237 C C . VAL A 1 283 ? 6.978 24.961 15.989 1.00 62.22 283 VAL A C 1
ATOM 2239 O O . VAL A 1 283 ? 6.523 24.135 16.787 1.00 62.22 283 VAL A O 1
ATOM 2242 N N . PRO A 1 284 ? 6.159 25.813 15.354 1.00 62.81 284 PRO A N 1
ATOM 2243 C CA . PRO A 1 284 ? 4.717 25.649 15.417 1.00 62.81 284 PRO A CA 1
ATOM 2244 C C . PRO A 1 284 ? 4.353 24.300 14.797 1.00 62.81 284 PRO A C 1
ATOM 2246 O O . PRO A 1 284 ? 4.570 24.076 13.608 1.00 62.81 284 PRO A O 1
ATOM 2249 N N . ASN A 1 285 ? 3.811 23.407 15.622 1.00 69.69 285 ASN A N 1
ATOM 2250 C CA . ASN A 1 285 ? 3.406 22.088 15.177 1.00 69.69 285 ASN A CA 1
ATOM 2251 C C . ASN A 1 285 ? 2.273 22.218 14.142 1.00 69.69 285 ASN A C 1
ATOM 2253 O O . ASN A 1 285 ? 1.284 22.918 14.384 1.00 69.69 285 ASN A O 1
ATOM 2257 N N . LEU A 1 286 ? 2.414 21.570 12.982 1.00 74.44 286 LEU A N 1
ATOM 2258 C CA . LEU A 1 286 ? 1.366 21.566 11.962 1.00 74.44 286 LEU A CA 1
ATOM 2259 C C . LEU A 1 286 ? 0.103 20.887 12.504 1.00 74.44 286 LEU A C 1
ATOM 2261 O O . LEU A 1 286 ? 0.174 19.786 13.056 1.00 74.44 286 LEU A O 1
ATOM 2265 N N . SER A 1 287 ? -1.061 21.505 12.273 1.00 80.81 287 SER A N 1
ATOM 2266 C CA . SER A 1 287 ? -2.347 20.932 12.684 1.00 80.81 287 SER A CA 1
ATOM 2267 C C . SER A 1 287 ? -2.594 19.574 12.016 1.00 80.81 287 SER A C 1
ATOM 2269 O O . SER A 1 287 ? -2.259 19.394 10.843 1.00 80.81 287 SER A O 1
ATOM 2271 N N . HIS A 1 288 ? -3.229 18.639 12.729 1.00 76.69 288 HIS A N 1
ATOM 2272 C CA . HIS A 1 288 ? -3.540 17.289 12.235 1.00 76.69 288 HIS A CA 1
ATOM 2273 C C . HIS A 1 288 ? -4.250 17.301 10.864 1.00 76.69 288 HIS A C 1
ATOM 2275 O O . HIS A 1 288 ? -3.883 16.553 9.959 1.00 76.69 288 HIS A O 1
ATOM 2281 N N . ASN A 1 289 ? -5.190 18.231 10.660 1.00 80.38 289 ASN A N 1
ATOM 2282 C CA . ASN A 1 289 ? -5.898 18.399 9.385 1.00 80.38 289 ASN A CA 1
ATOM 2283 C C . ASN A 1 289 ? -4.960 18.823 8.248 1.00 80.38 289 ASN A C 1
ATOM 2285 O O . ASN A 1 289 ? -5.087 18.334 7.127 1.00 80.38 289 ASN A O 1
ATOM 2289 N N . THR A 1 290 ? -3.997 19.705 8.530 1.00 83.00 290 THR A N 1
ATOM 2290 C CA . THR A 1 290 ? -2.990 20.119 7.546 1.00 83.00 290 THR A CA 1
ATOM 2291 C C . THR A 1 290 ? -2.107 18.940 7.147 1.00 83.00 290 THR A C 1
ATOM 2293 O O . THR A 1 290 ? -1.799 18.788 5.970 1.00 83.00 290 THR A O 1
ATOM 2296 N N . ARG A 1 291 ? -1.750 18.062 8.095 1.00 79.44 291 ARG A N 1
ATOM 2297 C CA . ARG A 1 291 ? -0.957 16.854 7.811 1.00 79.44 291 ARG A CA 1
ATOM 2298 C C . ARG A 1 291 ? -1.694 15.920 6.852 1.00 79.44 291 ARG A C 1
ATOM 2300 O O . ARG A 1 291 ? -1.137 15.527 5.832 1.00 79.44 291 ARG A O 1
ATOM 2307 N N . ILE A 1 292 ? -2.964 15.626 7.143 1.00 80.81 292 ILE A N 1
ATOM 2308 C CA . ILE A 1 292 ? -3.810 14.791 6.277 1.00 80.81 292 ILE A CA 1
ATOM 2309 C C . ILE A 1 292 ? -3.935 15.413 4.883 1.00 80.81 292 ILE A C 1
ATOM 2311 O O . ILE A 1 292 ? -3.746 14.721 3.885 1.00 80.81 292 ILE A O 1
ATOM 2315 N N . ALA A 1 293 ? -4.209 16.719 4.810 1.00 86.12 293 ALA A N 1
ATOM 2316 C CA . ALA A 1 293 ? -4.343 17.429 3.543 1.00 86.12 293 ALA A CA 1
ATOM 2317 C C . ALA A 1 293 ? -3.057 17.369 2.706 1.00 86.12 293 ALA A C 1
ATOM 2319 O O . ALA A 1 293 ? -3.131 17.182 1.495 1.00 86.12 293 ALA A O 1
ATOM 2320 N N . LEU A 1 294 ? -1.884 17.470 3.339 1.00 85.81 294 LEU A N 1
ATOM 2321 C CA . LEU A 1 294 ? -0.593 17.373 2.657 1.00 85.81 294 LEU A CA 1
ATOM 2322 C C . LEU A 1 294 ? -0.329 15.973 2.100 1.00 85.81 294 LEU A C 1
ATOM 2324 O O . LEU A 1 294 ? 0.068 15.852 0.943 1.00 85.81 294 LEU A O 1
ATOM 2328 N N . VAL A 1 295 ? -0.586 14.915 2.876 1.00 83.44 295 VAL A N 1
ATOM 2329 C CA . VAL A 1 295 ? -0.414 13.535 2.386 1.00 83.44 295 VAL A CA 1
ATOM 2330 C C . VAL A 1 295 ? -1.412 13.229 1.265 1.00 83.44 295 VAL A C 1
ATOM 2332 O O . VAL A 1 295 ? -1.044 12.622 0.259 1.00 83.44 295 VAL A O 1
ATOM 2335 N N . ALA A 1 296 ? -2.656 13.700 1.382 1.00 85.62 296 ALA A N 1
ATOM 2336 C CA . ALA A 1 296 ? -3.656 13.573 0.325 1.00 85.62 296 ALA A CA 1
ATOM 2337 C C . ALA A 1 296 ? -3.240 14.333 -0.947 1.00 85.62 296 ALA A C 1
ATOM 2339 O O . ALA A 1 296 ? -3.312 13.779 -2.041 1.00 85.62 296 ALA A O 1
ATOM 2340 N N . ALA A 1 297 ? -2.738 15.565 -0.814 1.00 89.12 297 ALA A N 1
ATOM 2341 C CA . ALA A 1 297 ? -2.235 16.350 -1.938 1.00 89.12 297 ALA A CA 1
ATOM 2342 C C . ALA A 1 297 ? -1.045 15.666 -2.627 1.00 89.12 297 ALA A C 1
ATOM 2344 O O . ALA A 1 297 ? -1.007 15.601 -3.854 1.00 89.12 297 ALA A O 1
ATOM 2345 N N . LEU A 1 298 ? -0.115 15.098 -1.853 1.00 87.81 298 LEU A N 1
ATOM 2346 C CA . LEU A 1 298 ? 1.010 14.331 -2.386 1.00 87.81 298 LEU A CA 1
ATOM 2347 C C . LEU A 1 298 ? 0.537 13.072 -3.123 1.00 87.81 298 LEU A C 1
ATOM 2349 O O . LEU A 1 298 ? 1.018 12.776 -4.211 1.00 87.81 298 LEU A O 1
ATOM 2353 N N . THR A 1 299 ? -0.451 12.368 -2.570 1.00 87.94 299 THR A N 1
ATOM 2354 C CA . THR A 1 299 ? -1.068 11.199 -3.211 1.00 87.94 299 THR A CA 1
ATOM 2355 C C . THR A 1 299 ? -1.688 11.582 -4.557 1.00 87.94 299 THR A C 1
ATOM 2357 O O . THR A 1 299 ? -1.403 10.954 -5.577 1.00 87.94 299 THR A O 1
ATOM 2360 N N . CYS A 1 300 ? -2.475 12.662 -4.592 1.00 91.56 300 CYS A N 1
ATOM 2361 C CA . CYS A 1 300 ? -3.045 13.198 -5.826 1.00 91.56 300 CYS A CA 1
ATOM 2362 C C . CYS A 1 300 ? -1.962 13.610 -6.829 1.00 91.56 300 CYS A C 1
ATOM 2364 O O . CYS A 1 300 ? -2.121 13.354 -8.019 1.00 91.56 300 CYS A O 1
ATOM 2366 N N . LEU A 1 301 ? -0.855 14.203 -6.366 1.00 91.81 301 LEU A N 1
ATOM 2367 C CA . LEU A 1 301 ? 0.279 14.566 -7.214 1.00 91.81 301 LEU A CA 1
ATOM 2368 C C . LEU A 1 301 ? 0.917 13.329 -7.858 1.00 91.81 301 LEU A C 1
ATOM 2370 O O . LEU A 1 301 ? 1.159 13.345 -9.061 1.00 91.81 301 LEU A O 1
ATOM 2374 N N . ILE A 1 302 ? 1.143 12.252 -7.098 1.00 90.94 302 ILE A N 1
ATOM 2375 C CA . ILE A 1 302 ? 1.696 10.990 -7.621 1.00 90.94 302 ILE A CA 1
ATOM 2376 C C . ILE A 1 302 ? 0.798 10.434 -8.731 1.00 90.94 302 ILE A C 1
ATOM 2378 O O . ILE A 1 302 ? 1.295 10.099 -9.806 1.00 90.94 302 ILE A O 1
ATOM 2382 N N . PHE A 1 303 ? -0.521 10.387 -8.510 1.00 92.44 303 PHE A N 1
ATOM 2383 C CA . PHE A 1 303 ? -1.472 9.926 -9.524 1.00 92.44 303 PHE A CA 1
ATOM 2384 C C . PHE A 1 303 ? -1.511 10.850 -10.746 1.00 92.44 303 PHE A C 1
ATOM 2386 O O . PHE A 1 303 ? -1.421 10.378 -11.879 1.00 92.44 303 PHE A O 1
ATOM 2393 N N . ALA A 1 304 ? -1.604 12.164 -10.538 1.00 92.12 304 ALA A N 1
ATOM 2394 C CA . ALA A 1 304 ? -1.670 13.140 -11.621 1.00 92.12 304 ALA A CA 1
ATOM 2395 C C . ALA A 1 304 ? -0.412 13.104 -12.499 1.00 92.12 304 ALA A C 1
ATOM 2397 O O . ALA A 1 304 ? -0.514 13.113 -13.723 1.00 92.12 304 ALA A O 1
ATOM 2398 N N . VAL A 1 305 ? 0.769 13.012 -11.886 1.00 91.25 305 VAL A N 1
ATOM 2399 C CA . VAL A 1 305 ? 2.051 12.942 -12.596 1.00 91.25 305 VAL A CA 1
ATOM 2400 C C . VAL A 1 305 ? 2.223 11.585 -13.284 1.00 91.25 305 VAL A C 1
ATOM 2402 O O . VAL A 1 305 ? 2.566 11.539 -14.465 1.00 91.25 305 VAL A O 1
ATOM 2405 N N . GLY A 1 306 ? 1.931 10.482 -12.591 1.00 87.81 306 GLY A N 1
ATOM 2406 C CA . GLY A 1 306 ? 2.110 9.133 -13.130 1.00 87.81 306 GLY A CA 1
ATOM 2407 C C . GLY A 1 306 ? 1.202 8.814 -14.319 1.00 87.81 306 GLY A C 1
ATOM 2408 O O . GLY A 1 306 ? 1.663 8.278 -15.330 1.00 87.81 306 GLY A O 1
ATOM 2409 N N . PHE A 1 307 ? -0.079 9.181 -14.223 1.00 91.25 307 PHE A N 1
ATOM 2410 C CA . PHE A 1 307 ? -1.074 8.901 -15.263 1.00 91.25 307 PHE A CA 1
ATOM 2411 C C . PHE A 1 307 ? -1.215 10.031 -16.289 1.00 91.25 307 PHE A C 1
ATOM 2413 O O . PHE A 1 307 ? -1.531 9.760 -17.445 1.00 91.25 307 PHE A O 1
ATOM 2420 N N . GLY A 1 308 ? -0.962 11.285 -15.902 1.00 88.69 308 GLY A N 1
ATOM 2421 C CA . GLY A 1 308 ? -1.105 12.442 -16.791 1.00 88.69 308 GLY A CA 1
ATOM 2422 C C . GLY A 1 308 ? 0.068 12.644 -17.750 1.00 88.69 308 GLY A C 1
ATOM 2423 O O . GLY A 1 308 ? -0.114 13.205 -18.830 1.00 88.69 308 GLY A O 1
ATOM 2424 N N . VAL A 1 309 ? 1.269 12.175 -17.397 1.00 90.75 309 VAL A N 1
ATOM 2425 C CA . VAL A 1 309 ? 2.458 12.317 -18.248 1.00 90.75 309 VAL A CA 1
ATOM 2426 C C . VAL A 1 309 ? 2.612 11.094 -19.158 1.00 90.75 309 VAL A C 1
ATOM 2428 O O . VAL A 1 309 ? 2.625 9.941 -18.709 1.00 90.75 309 VAL A O 1
ATOM 2431 N N . SER A 1 310 ? 2.744 11.351 -20.464 1.00 89.50 310 SER A N 1
ATOM 2432 C CA . SER A 1 310 ? 2.975 10.308 -21.471 1.00 89.50 310 SER A CA 1
ATOM 2433 C C . SER A 1 310 ? 4.268 9.540 -21.183 1.00 89.50 310 SER A C 1
ATOM 2435 O O . SER A 1 310 ? 5.269 10.112 -20.758 1.00 89.50 310 SER A O 1
ATOM 2437 N N . GLU A 1 311 ? 4.258 8.236 -21.457 1.00 85.62 311 GLU A N 1
ATOM 2438 C CA . GLU A 1 311 ? 5.413 7.336 -21.306 1.00 85.62 311 GLU A CA 1
ATOM 2439 C C . GLU A 1 311 ? 6.674 7.811 -22.038 1.00 85.62 311 GLU A C 1
ATOM 2441 O O . GLU A 1 311 ? 7.776 7.567 -21.565 1.00 85.62 311 GLU A O 1
ATOM 2446 N N . LYS A 1 312 ? 6.521 8.572 -23.130 1.00 86.81 312 LYS A N 1
ATOM 2447 C CA . LYS A 1 312 ? 7.638 9.121 -23.915 1.00 86.81 312 LYS A CA 1
ATOM 2448 C C . LYS A 1 312 ? 8.534 10.074 -23.122 1.00 86.81 312 LYS A C 1
ATOM 2450 O O . LYS A 1 312 ? 9.675 10.292 -23.513 1.00 86.81 312 LYS A O 1
ATOM 2455 N N . TYR A 1 313 ? 8.014 10.659 -22.043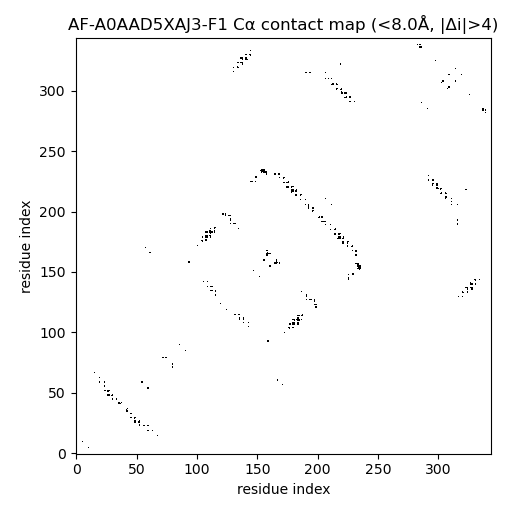 1.00 87.94 313 TYR A N 1
ATOM 2456 C CA . TYR A 1 313 ? 8.752 11.582 -21.179 1.00 87.94 313 TYR A CA 1
ATOM 2457 C C . TYR A 1 313 ? 9.346 10.899 -19.945 1.00 87.94 313 TYR A C 1
ATOM 2459 O O . TYR A 1 313 ? 10.077 11.542 -19.194 1.00 87.94 313 TYR A O 1
ATOM 2467 N N . TRP A 1 314 ? 9.047 9.616 -19.730 1.00 88.81 314 TRP A N 1
ATOM 2468 C CA . TRP A 1 314 ? 9.564 8.858 -18.601 1.00 88.81 314 TRP A CA 1
ATOM 2469 C C . TRP A 1 314 ? 10.753 8.008 -19.025 1.00 88.81 314 TRP A C 1
ATOM 2471 O O . TRP A 1 314 ? 10.630 7.059 -19.795 1.00 88.81 314 TRP A O 1
ATOM 2481 N N . SER A 1 315 ? 11.915 8.316 -18.457 1.00 90.25 315 SER A N 1
ATOM 2482 C CA . SER A 1 315 ? 13.005 7.353 -18.337 1.00 90.25 315 SER A CA 1
ATOM 2483 C C . SER A 1 315 ? 12.898 6.622 -17.001 1.00 90.25 315 SER A C 1
ATOM 2485 O O . SER A 1 315 ? 12.382 7.169 -16.023 1.00 90.25 315 SER A O 1
ATOM 2487 N N . VAL A 1 316 ? 13.444 5.410 -16.920 1.00 88.12 316 VAL A N 1
ATOM 2488 C CA . VAL A 1 316 ? 13.523 4.674 -15.650 1.00 88.12 316 VAL A CA 1
ATOM 2489 C C . VAL A 1 316 ? 14.211 5.522 -14.572 1.00 88.12 316 VAL A C 1
ATOM 2491 O O . VAL A 1 316 ? 13.679 5.651 -13.473 1.00 88.12 316 VAL A O 1
ATOM 2494 N N . ASP A 1 317 ? 15.315 6.199 -14.905 1.00 90.31 317 ASP A N 1
ATOM 2495 C CA . ASP A 1 317 ? 16.028 7.078 -13.967 1.00 90.31 317 ASP A CA 1
ATOM 2496 C C . ASP A 1 317 ? 15.122 8.190 -13.427 1.00 90.31 317 ASP A C 1
ATOM 2498 O O . ASP A 1 317 ? 15.116 8.458 -12.228 1.00 90.31 317 ASP A O 1
ATOM 2502 N N . SER A 1 318 ? 14.319 8.818 -14.295 1.00 91.25 318 SER A N 1
ATOM 2503 C CA . SER A 1 318 ? 13.392 9.879 -13.886 1.00 91.25 318 SER A CA 1
ATOM 2504 C C . SER A 1 318 ? 12.260 9.357 -12.997 1.00 91.25 318 SER A C 1
ATOM 2506 O O . SER A 1 318 ? 11.862 10.041 -12.056 1.00 91.25 318 SER A O 1
ATOM 2508 N N . MET A 1 319 ? 11.785 8.127 -13.223 1.00 91.56 319 MET A N 1
ATOM 2509 C CA . MET A 1 319 ? 10.765 7.493 -12.381 1.00 91.56 319 MET A CA 1
ATOM 2510 C C . MET A 1 319 ? 11.303 7.155 -10.986 1.00 91.56 319 MET A C 1
ATOM 2512 O O . MET A 1 319 ? 10.642 7.438 -9.981 1.00 91.56 319 MET A O 1
ATOM 2516 N N . PHE A 1 320 ? 12.508 6.582 -10.911 1.00 91.62 320 PHE A N 1
ATOM 2517 C CA . PHE A 1 320 ? 13.174 6.294 -9.639 1.00 91.62 320 PHE A CA 1
ATOM 2518 C C . PHE A 1 320 ? 13.562 7.580 -8.907 1.00 91.62 320 PHE A C 1
ATOM 2520 O O . PHE A 1 320 ? 13.328 7.689 -7.707 1.00 91.62 320 PHE A O 1
ATOM 2527 N N . GLY A 1 321 ? 14.072 8.583 -9.624 1.00 91.69 321 GLY A N 1
ATOM 2528 C CA . GLY A 1 321 ? 14.372 9.902 -9.069 1.00 91.69 321 GLY A CA 1
ATOM 2529 C C . GLY A 1 321 ? 13.132 10.575 -8.483 1.00 91.69 321 GLY A C 1
ATOM 2530 O O . GLY A 1 321 ? 13.168 11.049 -7.348 1.00 91.69 321 GLY A O 1
ATOM 2531 N N . PHE A 1 322 ? 12.006 10.548 -9.203 1.00 93.06 322 PHE A N 1
ATOM 2532 C CA . PHE A 1 322 ? 10.730 11.053 -8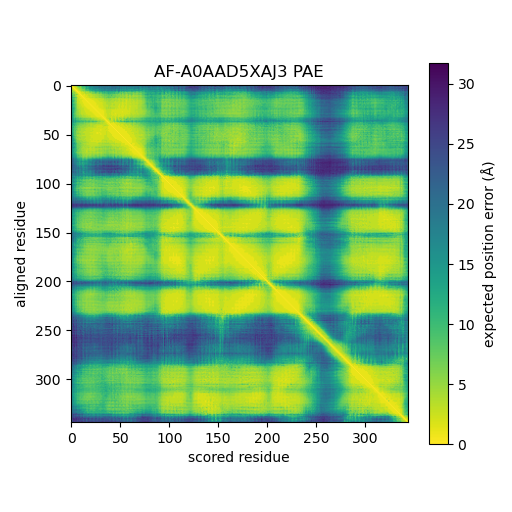.696 1.00 93.06 322 PHE A CA 1
ATOM 2533 C C . PHE A 1 322 ? 10.268 10.286 -7.451 1.00 93.06 322 PHE A C 1
ATOM 2535 O O . PHE A 1 322 ? 9.947 10.902 -6.435 1.00 93.06 322 PHE A O 1
ATOM 2542 N N . GLY A 1 323 ? 10.267 8.949 -7.498 1.00 90.56 323 GLY A N 1
ATOM 2543 C CA . GLY A 1 323 ? 9.860 8.118 -6.361 1.00 90.56 323 GLY A CA 1
ATOM 2544 C C . GLY A 1 323 ? 10.725 8.357 -5.121 1.00 90.56 323 GLY A C 1
ATOM 2545 O O . GLY A 1 323 ? 10.203 8.516 -4.017 1.00 90.56 323 GLY A O 1
ATOM 2546 N N . ALA A 1 324 ? 12.042 8.463 -5.294 1.00 92.56 324 ALA A N 1
ATOM 2547 C CA . ALA A 1 324 ? 12.983 8.771 -4.223 1.00 92.56 324 ALA A CA 1
ATOM 2548 C C . ALA A 1 324 ? 12.759 10.174 -3.640 1.00 92.56 324 ALA A C 1
ATOM 2550 O O . ALA A 1 324 ? 12.770 10.340 -2.420 1.00 92.56 324 ALA A O 1
ATOM 2551 N N . ALA A 1 325 ? 12.502 11.178 -4.484 1.00 91.50 325 ALA A N 1
ATOM 2552 C CA . ALA A 1 325 ? 12.213 12.541 -4.042 1.00 91.50 325 ALA A CA 1
ATOM 2553 C C . ALA A 1 325 ? 10.907 12.614 -3.237 1.00 91.50 325 ALA A C 1
ATOM 2555 O O . ALA A 1 325 ? 10.888 13.170 -2.140 1.00 91.50 325 ALA A O 1
ATOM 2556 N N . VAL A 1 326 ? 9.833 12.001 -3.742 1.00 90.25 326 VAL A N 1
ATOM 2557 C CA . VAL A 1 326 ? 8.527 11.940 -3.068 1.00 90.25 326 VAL A CA 1
ATOM 2558 C C . VAL A 1 326 ? 8.638 11.225 -1.721 1.00 90.25 326 VAL A C 1
ATOM 2560 O O . VAL A 1 326 ? 8.154 11.734 -0.707 1.00 90.25 326 VAL A O 1
ATOM 2563 N N . THR A 1 327 ? 9.321 10.081 -1.682 1.00 90.88 327 THR A N 1
ATOM 2564 C CA . THR A 1 327 ? 9.509 9.307 -0.447 1.00 90.88 327 THR A CA 1
ATOM 2565 C C . THR A 1 327 ? 10.388 10.004 0.577 1.00 90.88 327 THR A C 1
ATOM 2567 O O . THR A 1 327 ? 10.009 10.065 1.746 1.00 90.88 327 THR A O 1
ATOM 2570 N N . SER A 1 328 ? 11.472 10.643 0.148 1.00 89.25 328 SER A N 1
ATOM 2571 C CA . SER A 1 328 ? 12.346 11.402 1.049 1.00 89.25 328 SER A CA 1
ATOM 2572 C C . SER A 1 328 ? 11.651 12.651 1.592 1.00 89.25 328 SER A C 1
ATOM 2574 O O . SER A 1 328 ? 11.723 12.926 2.787 1.00 89.25 328 SER A O 1
ATOM 2576 N N . PHE A 1 329 ? 10.905 13.373 0.747 1.00 87.62 329 PHE A N 1
ATOM 2577 C CA . PHE A 1 329 ? 10.079 14.500 1.186 1.00 87.62 329 PHE A CA 1
ATOM 2578 C C . PHE A 1 329 ? 9.045 14.065 2.228 1.00 87.62 329 PHE A C 1
ATOM 2580 O O . PHE A 1 329 ? 8.795 14.772 3.197 1.00 87.62 329 PHE A O 1
ATOM 2587 N N . SER A 1 330 ? 8.472 12.876 2.067 1.00 85.62 330 SER A N 1
ATOM 2588 C CA . SER A 1 330 ? 7.479 12.346 3.004 1.00 85.62 330 SER A CA 1
ATOM 2589 C C . SER A 1 330 ? 8.077 12.007 4.362 1.00 85.62 330 SER A C 1
ATOM 2591 O O . SER A 1 330 ? 7.479 12.345 5.380 1.00 85.62 330 SER A O 1
ATOM 2593 N N . VAL A 1 331 ? 9.261 11.384 4.381 1.00 87.06 331 VAL A N 1
ATOM 2594 C CA . VAL A 1 331 ? 10.012 11.133 5.620 1.00 87.06 331 VAL A CA 1
ATOM 2595 C C . VAL A 1 331 ? 10.342 12.454 6.305 1.00 87.06 331 VAL A C 1
ATOM 2597 O O . VAL A 1 331 ? 9.998 12.629 7.469 1.00 87.06 331 VAL A O 1
ATOM 2600 N N . PHE A 1 332 ? 10.896 13.418 5.564 1.00 84.88 332 PHE A N 1
ATOM 2601 C CA . PHE A 1 332 ? 11.196 14.752 6.086 1.00 84.88 332 PHE A CA 1
ATOM 2602 C C . PHE A 1 332 ? 9.960 15.419 6.702 1.00 84.88 332 PHE A C 1
ATOM 2604 O O . PHE A 1 332 ? 10.014 15.939 7.814 1.00 84.88 332 PHE A O 1
ATOM 2611 N N . MET A 1 333 ? 8.818 15.359 6.014 1.00 79.94 333 MET A N 1
ATOM 2612 C CA . MET A 1 333 ? 7.569 15.912 6.529 1.00 79.94 333 MET A CA 1
ATOM 2613 C C . MET A 1 333 ? 7.105 15.201 7.802 1.00 79.94 333 MET A C 1
ATOM 2615 O O . MET A 1 333 ? 6.622 15.875 8.704 1.00 79.94 333 MET A O 1
ATOM 2619 N N . MET A 1 334 ? 7.267 13.880 7.915 1.00 78.44 334 MET A N 1
ATOM 2620 C CA . MET A 1 334 ? 6.945 13.155 9.149 1.00 78.44 334 MET A CA 1
ATOM 2621 C C . MET A 1 334 ? 7.888 13.522 10.301 1.00 78.44 334 MET A C 1
ATOM 2623 O O . MET A 1 334 ? 7.420 13.757 11.412 1.00 78.44 334 MET A O 1
ATOM 2627 N N . GLU A 1 335 ? 9.192 13.634 10.044 1.00 79.44 335 GLU A N 1
ATOM 2628 C CA . GLU A 1 335 ? 10.185 13.996 11.062 1.00 79.44 335 GLU A CA 1
ATOM 2629 C C . GLU A 1 335 ? 9.994 15.428 11.570 1.00 79.44 335 GLU A C 1
ATOM 2631 O O . GLU A 1 335 ? 9.968 15.657 12.779 1.00 79.44 335 GLU A O 1
ATOM 2636 N N . CYS A 1 336 ? 9.768 16.393 10.674 1.00 68.94 336 CYS A N 1
ATOM 2637 C CA . CYS A 1 336 ? 9.481 17.779 11.052 1.00 68.94 336 CYS A CA 1
ATOM 2638 C C . CYS A 1 336 ? 8.159 17.950 11.816 1.00 68.94 336 CYS A C 1
ATOM 2640 O O . CYS A 1 336 ? 7.905 19.018 12.366 1.00 68.94 336 CYS A O 1
ATOM 2642 N N . MET A 1 337 ? 7.297 16.934 11.830 1.00 61.59 337 MET A N 1
ATOM 2643 C CA . MET A 1 337 ? 6.013 16.958 12.532 1.00 61.59 337 MET A CA 1
ATOM 2644 C C . MET A 1 337 ? 6.072 16.313 13.921 1.00 61.59 337 MET A C 1
ATOM 2646 O O . MET A 1 337 ? 5.144 16.495 14.715 1.00 61.59 337 MET A O 1
ATOM 2650 N N . ASP A 1 338 ? 7.143 15.587 14.233 1.00 64.25 338 ASP A N 1
ATOM 2651 C CA . ASP A 1 338 ? 7.296 14.831 15.469 1.00 64.25 338 ASP A CA 1
ATOM 2652 C C . ASP A 1 338 ? 8.373 15.456 16.369 1.00 64.25 338 ASP A C 1
ATOM 2654 O O . ASP A 1 338 ? 9.359 14.827 16.751 1.00 64.25 338 ASP A O 1
ATOM 2658 N N . ASP A 1 339 ? 8.134 16.706 16.779 1.00 54.22 339 ASP A N 1
ATOM 2659 C CA . ASP A 1 339 ? 8.986 17.526 17.666 1.00 54.22 339 ASP A CA 1
ATOM 2660 C C . ASP A 1 339 ? 9.301 16.908 19.051 1.00 54.22 339 ASP A C 1
ATOM 2662 O O . ASP A 1 339 ? 9.956 17.531 19.892 1.00 54.22 339 ASP A O 1
ATOM 2666 N N . TYR A 1 340 ? 8.835 15.692 19.331 1.00 53.12 340 TYR A N 1
ATOM 2667 C CA . TYR A 1 340 ? 8.980 15.042 20.630 1.00 53.12 340 TYR A CA 1
ATOM 2668 C C . TYR A 1 340 ? 10.176 14.090 20.741 1.00 53.12 340 TYR A C 1
ATOM 2670 O O . TYR A 1 340 ? 10.547 13.766 21.865 1.00 53.12 340 TYR A O 1
ATOM 2678 N N . PHE A 1 341 ? 10.807 13.655 19.643 1.00 45.31 341 PHE A N 1
ATOM 2679 C CA . PHE A 1 341 ? 11.720 12.500 19.715 1.00 45.31 341 PHE A CA 1
ATOM 2680 C C . PHE A 1 341 ? 13.219 12.814 19.856 1.00 45.31 341 PHE A C 1
ATOM 2682 O O . PHE A 1 341 ? 14.000 11.913 20.134 1.00 45.31 341 PHE A O 1
ATOM 2689 N N . PHE A 1 342 ? 13.655 14.071 19.729 1.00 44.34 342 PHE A N 1
ATOM 2690 C CA . PHE A 1 342 ? 15.089 14.398 19.832 1.00 44.34 342 PHE A CA 1
ATOM 2691 C C . PHE A 1 342 ? 15.602 14.680 21.260 1.00 44.34 342 PHE A C 1
ATOM 2693 O O . PHE A 1 342 ? 16.785 14.978 21.419 1.00 44.34 342 PHE A O 1
ATOM 2700 N N . PHE A 1 343 ? 14.758 14.623 22.303 1.00 44.28 343 PHE A N 1
ATOM 2701 C CA . PHE A 1 343 ? 15.164 14.964 23.683 1.00 44.28 343 PHE A CA 1
ATOM 2702 C C . PHE A 1 343 ? 14.503 14.112 24.780 1.00 44.28 343 PHE A C 1
ATOM 2704 O O . PHE A 1 343 ? 14.002 14.642 25.775 1.00 44.28 343 PHE A O 1
ATOM 2711 N N . SER A 1 344 ? 14.563 12.795 24.624 1.00 35.44 344 SER A N 1
ATOM 2712 C CA . SER A 1 344 ? 14.414 11.801 25.699 1.00 35.44 344 SER A CA 1
ATOM 2713 C C . SER A 1 344 ? 15.433 10.707 25.465 1.00 35.44 344 SER A C 1
ATOM 2715 O O . SER A 1 344 ? 16.064 10.294 26.460 1.00 35.44 344 SER A O 1
#

Foldseek 3Di:
DDDPPDDPVNCVVCVLVVVLVCVLCVLVVVLVVQDCPPDPVSVVVSVVSVVVSVCCVLCVLVVSVVVVVVVVVPPDDVVCVVVVCVVVVVVVVVVVVLVVLLVLLVVLLVLLVVLLPDDDDDDLVDPLVLLSVLSVLLSVLLNLLVCCLRVPPFPDALVRPDVVSVSQLVSLSVLLSVLSNLLSVLSNVLSVLVSCVSVVPDPRDADDLVSLCSNLVSLLSNLVSSLSSNVSTHHDDPPPPPPVPPPPPPPPPDDDDDDDDDDPPPVVVVVVVVPPPPPPPDDPADDPVVLSVVSVVLSVVSVCCSVVDDSVPDRSSVSSVVSSVSSVVNSVSSVSNCSPPPPD

Radius of gyration: 28.66 Å; Cα contacts (8 Å, |Δi|>4): 230; chains: 1; bounding box: 63×75×91 Å

Sequence (344 aa):
MTVFIFNRKFMTSILPLFVQRLATTIPYAVLFAFPVDGSTSRENTRIHIWVVAAVIELFGPFLWVPAQLILLRKVGNAHRTALINPAFLLESDIEHMAERTGALYVFALGVVAVSFLFTMKNSGADSVVGVMILALLIGYNLNHIYFRSEAGSHYKHALRRAWYTGILWTFFHYPLVIATLSLGAIMSPMINIRFSAAEQIVPVETLHSDYKNIYFGSLGVCYLCFAALKILHQEHPDQTPDKTKQPDNKLSDNSRGDSGGGGTEIAESKQLIKKKKHKRNKVPNLSHNTRIALVAALTCLIFAVGFGVSEKYWSVDSMFGFGAAVTSFSVFMMECMDDYFFFS

Nearest PDB structures (foldseek):
  2zaf-assembly1_D  TM=4.114E-01  e=7.758E+00  unclassified

Mean predicted aligned error: 10.65 Å

Secondary structure (DSSP, 8-state):
-------HHHHHHHHHHHHHHHHHHHHHHHHHHS-----HHHHHHHHHHHHHHHHHHHHHHHHHHHHHHHHHHHS-HHHHHHHS-HHHHHHHHHHHHHHHHHHHHHHHHHHHHHTT-----SS-HHHHHHHHHHHHHHHHHHHHHHHHHHSS--SB-HHHH-HHHHHHHHHHHHHHHHHHHHHHHHHHHHHHHHHHHHHT-SS-----HHHHHHHHHHHHHHHHHHHHHHHHSBPPP-----GGG-------------------SSHHHHHHGGG---------PPPHHHHHHHHHHHHHHHHHHHHHS-GGG--HHHHHHHHHHHHHHHHHHHHTT-TTTT--

Solvent-accessible surface area (backbone atoms only — not comparable to full-atom values): 19924 Å² total; per-residue (Å²): 136,85,80,81,81,78,52,79,68,53,54,70,66,42,48,60,58,51,52,53,50,48,65,45,44,50,41,53,52,52,51,70,72,48,82,88,83,84,46,68,73,57,52,53,50,48,50,52,42,50,52,51,28,50,49,45,56,67,48,38,61,73,56,47,53,59,50,50,55,56,56,53,70,72,47,60,76,83,54,44,68,69,58,72,46,45,62,76,70,42,51,63,48,47,56,52,47,53,50,53,52,50,52,50,39,54,52,20,48,46,44,35,56,56,46,59,75,70,85,80,90,65,94,66,50,68,66,54,50,51,49,46,50,30,49,50,47,31,50,52,34,54,50,51,51,48,48,50,60,69,74,41,92,52,66,41,51,26,66,76,72,40,75,67,41,29,50,50,46,54,57,36,48,52,57,27,32,53,18,40,34,48,30,12,64,44,48,30,59,52,51,48,41,51,44,36,55,64,69,65,78,50,84,66,66,71,86,52,66,63,55,51,48,47,39,31,49,17,52,25,45,32,44,49,27,53,49,52,47,46,69,53,37,38,67,60,78,76,81,68,74,62,76,88,68,62,75,86,75,69,77,78,86,77,76,94,78,84,88,84,83,90,75,85,75,71,60,61,64,62,54,65,71,66,72,71,74,73,82,69,79,73,74,83,74,73,52,71,69,58,53,52,50,49,49,51,51,50,27,50,46,40,44,49,52,45,72,67,48,60,63,92,79,58,48,70,64,56,52,36,50,49,46,26,50,56,33,49,53,50,47,50,55,54,56,75,60,48,88,72,73,91,80,122